Protein AF-F7V738-F1 (afdb_monomer_lite)

Secondary structure (DSSP, 8-state):
-----SS----HHHHHHHHHHTT--EEEEETTT--EESS--SS-TTT----EEEEE-TT--EEEEEEE--TTTS--HHHHHHH---EEEEEE-TTS--EEEEEESB-GGGHHHHHHHHHHS--EEEEEEEE-SS-EEEEEEESS--TTB---------S-----------PPPP--TT-HHHHHHHHHHHHHHT--GGG--TT-BIIIII---HHHHHHHHHHHHHHH-----HHHHTT--BHHHHHHHHHHHHTPPPPPSTTS---------------------HHHHHHHHHHHHHHT--GGG--TT-BIIIII---HHHHHHHHHHHHHHHT----HHHHTT--BHHHHHHHHHHH-

pLDDT: mean 79.06, std 20.21, range [22.06, 97.81]

Sequence (360 aa):
MKTMTKYDLEPITKTFYDALEEGTVLGRKCTSCGHIEFPPYLCCNSCGCLDTEWVDLTNMRGVIGQVLPTRGAFGDPEFRTVHGDYFSIEVKVPGADPVSTSLLHVDYDKYDEFDRFVRENEVVVKPLIIQDEDTKVLVWELEDESEFKKIPEIKEAAPAKAKEEAAAPAAKAIDLSNDATAQIVIDAAADAYGVDASEITLATDIREDLSNESMKMIVMISTIEDETNVTIEIQEASNLMTIADFVNVVKERLGEETISADTASGSVSGGTAAATADAGTEELDDIAKKVIQCAADSYGVDASEITLATDIREDLSNESMKMIVMISEIEDELDVTIEIQEASNLMTIADFVRVVRERL

Foldseek 3Di:
DPPPDPDDQDPLVVVQLVQVVVVWGKWKAAPPPRATHVVYDCADPVPRHRDTDIDTCQFWKWWWPAKAAAPPPDDDPVCCVQFNGWIWTFTHTPRYDTDTFTEGQFPNVCVVVVRVCSVVDTFMKHWDFDDDPPDTDIGIYGPDDDPGGHGDPRPPCPPPPPPPDDDDDDQDDDPPVPPPLLQQLLVLLCVLQVHDSVVADQADFCPPRGHVDLVSLVSSQVSSCVVLVDHDDSVNSVPQGGSLSSSQNSCVRVVHDHDDPPRDDDDDDDDDDDDDDDPDPDPQDPLLLQLLVLLCVLQVHDSVVADQADFCPPRGHVPVVSLVSSQVSSCVVLVFHDDPVLSVVDGGSVSVSVVSVVGD

Radius of gyration: 27.66 Å; chains: 1; bounding box: 58×54×74 Å

Structure (mmCIF, N/CA/C/O backbone):
data_AF-F7V738-F1
#
_entry.id   AF-F7V738-F1
#
loop_
_atom_site.group_PDB
_atom_site.id
_atom_site.type_symbol
_atom_site.label_atom_id
_atom_site.label_alt_id
_atom_site.label_comp_id
_atom_site.label_asym_id
_atom_site.label_entity_id
_atom_site.label_seq_id
_atom_site.pdbx_PDB_ins_code
_atom_site.Cartn_x
_atom_site.Cartn_y
_atom_site.Cartn_z
_atom_site.occupancy
_atom_site.B_iso_or_equiv
_atom_site.auth_seq_id
_atom_site.auth_comp_id
_atom_site.auth_asym_id
_atom_site.auth_atom_id
_atom_site.pdbx_PDB_model_num
ATOM 1 N N . MET A 1 1 ? -32.335 -13.828 8.602 1.00 37.34 1 MET A N 1
ATOM 2 C CA . MET A 1 1 ? -32.351 -13.938 7.128 1.00 37.34 1 MET A CA 1
ATOM 3 C C . MET A 1 1 ? -31.459 -12.810 6.633 1.00 37.34 1 MET A C 1
ATOM 5 O O . MET A 1 1 ? -31.879 -11.668 6.738 1.00 37.34 1 MET A O 1
ATOM 9 N N . LYS A 1 2 ? -30.187 -13.084 6.298 1.00 45.09 2 LYS A N 1
ATOM 10 C CA . LYS A 1 2 ? -29.273 -12.030 5.824 1.00 45.09 2 LYS A CA 1
ATOM 11 C C . LYS A 1 2 ? -29.863 -11.470 4.532 1.00 45.09 2 LYS A C 1
ATOM 13 O O . LYS A 1 2 ? -30.134 -12.233 3.607 1.00 45.09 2 LYS A O 1
ATOM 18 N N . THR A 1 3 ? -30.129 -10.172 4.515 1.00 45.28 3 THR A N 1
ATOM 19 C CA . THR A 1 3 ? -30.535 -9.435 3.323 1.00 45.28 3 THR A CA 1
ATOM 20 C C . THR A 1 3 ? -29.386 -9.555 2.330 1.00 45.28 3 THR A C 1
ATOM 22 O O . THR A 1 3 ? -28.383 -8.869 2.477 1.00 45.28 3 THR A O 1
ATOM 25 N N . MET A 1 4 ? -29.473 -10.490 1.380 1.00 43.56 4 MET A N 1
ATOM 26 C CA . MET A 1 4 ? -28.523 -10.532 0.273 1.00 43.56 4 MET A CA 1
ATOM 27 C C . MET A 1 4 ? -28.723 -9.239 -0.509 1.00 43.56 4 MET A C 1
ATOM 29 O O . MET A 1 4 ? -29.768 -9.022 -1.128 1.00 43.56 4 MET A O 1
ATOM 33 N N . THR A 1 5 ? -27.744 -8.346 -0.422 1.00 55.69 5 THR A N 1
ATOM 34 C CA . THR A 1 5 ? -27.576 -7.282 -1.402 1.00 55.69 5 THR A CA 1
ATOM 35 C C . THR A 1 5 ? -27.569 -7.926 -2.787 1.00 55.69 5 THR A C 1
ATOM 37 O O . THR A 1 5 ? -27.129 -9.060 -2.953 1.00 55.69 5 THR A O 1
ATOM 40 N N . LYS A 1 6 ? -28.087 -7.224 -3.801 1.00 61.19 6 LYS A N 1
ATOM 41 C CA . LYS A 1 6 ? -28.153 -7.710 -5.196 1.00 61.19 6 LYS A CA 1
ATOM 42 C C . LYS A 1 6 ? -26.804 -8.246 -5.720 1.00 61.19 6 LYS A C 1
ATOM 44 O O . LYS A 1 6 ? -26.791 -9.010 -6.678 1.00 61.19 6 LYS A O 1
ATOM 49 N N . TYR A 1 7 ? -25.710 -7.832 -5.088 1.00 61.34 7 TYR A N 1
ATOM 50 C CA . TYR A 1 7 ? -24.343 -8.229 -5.374 1.00 61.34 7 TYR A CA 1
ATOM 51 C C . TYR A 1 7 ? -23.727 -8.810 -4.098 1.00 61.34 7 TYR A C 1
ATOM 53 O O . TYR A 1 7 ? -23.859 -8.208 -3.026 1.00 61.34 7 TYR A O 1
ATOM 61 N N . ASP A 1 8 ? -23.108 -9.981 -4.223 1.00 61.41 8 ASP A N 1
ATOM 62 C CA . ASP A 1 8 ? -22.330 -10.622 -3.165 1.00 61.41 8 ASP A CA 1
ATOM 63 C C . ASP A 1 8 ? -20.943 -9.969 -3.151 1.00 61.41 8 ASP A C 1
ATOM 65 O O . ASP A 1 8 ? -20.207 -10.038 -4.136 1.00 61.41 8 ASP A O 1
ATOM 69 N N . LEU A 1 9 ? -20.635 -9.213 -2.097 1.00 68.94 9 LEU A N 1
ATOM 70 C CA . LEU A 1 9 ? -19.364 -8.501 -1.986 1.00 68.94 9 LEU A CA 1
ATOM 71 C C . LEU A 1 9 ? -18.321 -9.455 -1.404 1.00 68.94 9 LEU A C 1
ATOM 73 O O . LEU A 1 9 ? -18.326 -9.744 -0.210 1.00 68.94 9 LEU A O 1
ATOM 77 N N . GLU A 1 10 ? -17.433 -9.943 -2.265 1.00 75.31 10 GLU A N 1
ATOM 78 C CA . GLU A 1 10 ? -16.333 -10.827 -1.878 1.00 75.31 10 GLU A CA 1
ATOM 79 C C . GLU A 1 10 ? -15.187 -10.048 -1.199 1.00 75.31 10 GLU A C 1
ATOM 81 O O . GLU A 1 10 ? -14.900 -8.908 -1.583 1.00 75.31 10 GLU A O 1
ATOM 86 N N . PRO A 1 11 ? -14.472 -10.653 -0.229 1.00 83.56 11 PRO A N 1
ATOM 87 C CA . PRO A 1 11 ? -13.288 -10.064 0.396 1.00 83.56 11 PRO A CA 1
ATOM 88 C C . PRO A 1 11 ? -12.078 -10.126 -0.554 1.00 83.56 11 PRO A C 1
ATOM 90 O O . PRO A 1 11 ? -11.169 -10.949 -0.410 1.00 83.56 11 PRO A O 1
ATOM 93 N N . ILE A 1 12 ? -12.070 -9.245 -1.556 1.00 89.31 12 ILE A N 1
ATOM 94 C CA . ILE A 1 12 ? -11.073 -9.254 -2.636 1.00 89.31 12 ILE A CA 1
ATOM 95 C C . ILE A 1 12 ? -9.645 -9.002 -2.156 1.00 89.31 12 ILE A C 1
ATOM 97 O O . ILE A 1 12 ? -8.720 -9.619 -2.673 1.00 89.31 12 ILE A O 1
ATOM 101 N N . THR A 1 13 ? -9.464 -8.153 -1.142 1.00 90.00 13 THR A N 1
ATOM 102 C CA . THR A 1 13 ? -8.142 -7.833 -0.596 1.00 90.00 13 THR A CA 1
ATOM 103 C C . THR A 1 13 ? -7.521 -9.065 0.045 1.00 90.00 13 THR A C 1
ATOM 105 O O . THR A 1 13 ? -6.400 -9.426 -0.294 1.00 90.00 13 THR A O 1
ATOM 108 N N . LYS A 1 14 ? -8.278 -9.776 0.894 1.00 89.19 14 LYS A N 1
ATOM 109 C CA . LYS A 1 14 ? -7.808 -11.023 1.509 1.00 89.19 14 LYS A CA 1
ATOM 110 C C . LYS A 1 14 ? -7.438 -12.052 0.441 1.00 89.19 14 LYS A C 1
ATOM 112 O O . LYS A 1 14 ? -6.348 -12.595 0.485 1.00 89.19 14 LYS A O 1
ATOM 117 N N . THR A 1 15 ? -8.311 -12.251 -0.548 1.00 90.44 15 THR A N 1
ATOM 118 C CA . THR A 1 15 ? -8.075 -13.207 -1.646 1.00 90.44 15 THR A CA 1
ATOM 119 C C . THR A 1 15 ? -6.787 -12.889 -2.412 1.00 90.44 15 THR A C 1
ATOM 121 O O . THR A 1 15 ? -6.015 -13.789 -2.724 1.00 90.44 15 THR A O 1
ATOM 124 N N . PHE A 1 16 ? -6.535 -11.609 -2.695 1.00 93.19 16 PHE A N 1
ATOM 125 C CA . PHE A 1 16 ? -5.317 -11.169 -3.370 1.00 93.19 16 PHE A CA 1
ATOM 126 C C . PHE A 1 16 ? -4.064 -11.459 -2.546 1.00 93.19 16 PHE A C 1
ATOM 128 O O . PHE A 1 16 ? -3.118 -12.035 -3.073 1.00 93.19 16 PHE A O 1
ATOM 135 N N . TYR A 1 17 ? -4.061 -11.105 -1.259 1.00 91.19 17 TYR A N 1
ATOM 136 C CA . TYR A 1 17 ? -2.912 -11.386 -0.407 1.00 91.19 17 TYR A CA 1
ATOM 137 C C . TYR A 1 17 ? -2.741 -12.889 -0.180 1.00 91.19 17 TYR A C 1
ATOM 139 O O . TYR A 1 17 ? -1.630 -13.364 -0.349 1.00 91.19 17 TYR A O 1
ATOM 147 N N . ASP A 1 18 ? -3.783 -13.668 0.114 1.00 91.31 18 ASP A N 1
ATOM 148 C CA . ASP A 1 18 ? -3.691 -15.137 0.215 1.00 91.31 18 ASP A CA 1
ATOM 149 C C . ASP A 1 18 ? -2.992 -15.734 -1.023 1.00 91.31 18 ASP A C 1
ATOM 151 O O . ASP A 1 18 ? -2.047 -16.507 -0.897 1.00 91.31 18 ASP A O 1
ATOM 155 N N . ALA A 1 19 ? -3.365 -15.278 -2.222 1.00 90.94 19 ALA A N 1
ATOM 156 C CA . ALA A 1 19 ? -2.744 -15.718 -3.466 1.00 90.94 19 ALA A CA 1
ATOM 157 C C . ALA A 1 19 ? -1.250 -15.359 -3.570 1.00 90.94 19 ALA A C 1
ATOM 159 O O . ALA A 1 19 ? -0.461 -16.183 -4.041 1.00 90.94 19 ALA A O 1
ATOM 160 N N . LEU A 1 20 ? -0.842 -14.177 -3.084 1.00 92.12 20 LEU A N 1
ATOM 161 C CA . LEU A 1 20 ? 0.575 -13.800 -3.016 1.00 92.12 20 LEU A CA 1
ATOM 162 C C . LEU A 1 20 ? 1.378 -14.754 -2.114 1.00 92.12 20 LEU A C 1
ATOM 164 O O . LEU A 1 20 ? 2.541 -15.001 -2.409 1.00 92.12 20 LEU A O 1
ATOM 168 N N . GLU A 1 21 ? 0.770 -15.327 -1.065 1.00 89.38 21 GLU A N 1
ATOM 169 C CA . GLU A 1 21 ? 1.417 -16.346 -0.207 1.00 89.38 21 GLU A CA 1
ATOM 170 C C . GLU A 1 21 ? 1.716 -17.628 -0.963 1.00 89.38 21 GLU A C 1
ATOM 172 O O . GLU A 1 21 ? 2.736 -18.278 -0.760 1.00 89.38 21 GLU A O 1
ATOM 177 N N . GLU A 1 22 ? 0.797 -17.988 -1.850 1.00 89.81 22 GLU A N 1
ATOM 178 C CA . GLU A 1 22 ? 0.921 -19.150 -2.716 1.00 89.81 22 GLU A CA 1
ATOM 179 C C . GLU A 1 22 ? 1.877 -18.878 -3.893 1.00 89.81 22 GLU A C 1
ATOM 181 O O . GLU A 1 22 ? 2.063 -19.733 -4.761 1.00 89.81 22 GLU A O 1
ATOM 186 N N . GLY A 1 23 ? 2.500 -17.692 -3.935 1.00 87.75 23 GLY A N 1
ATOM 187 C CA . GLY A 1 23 ? 3.409 -17.267 -4.994 1.00 87.75 23 GLY A CA 1
ATOM 188 C C . GLY A 1 23 ? 2.692 -16.876 -6.286 1.00 87.75 23 GLY A C 1
ATOM 189 O O . GLY A 1 23 ? 3.308 -16.879 -7.353 1.00 87.75 23 GLY A O 1
ATOM 190 N N . THR A 1 24 ? 1.398 -16.561 -6.209 1.00 93.56 24 THR A N 1
ATOM 191 C CA . THR A 1 24 ? 0.571 -16.211 -7.366 1.00 93.56 24 THR A CA 1
ATOM 192 C C . THR A 1 24 ? 0.101 -14.766 -7.302 1.00 93.56 24 THR A C 1
ATOM 194 O O . THR A 1 24 ? -0.243 -14.240 -6.250 1.00 93.56 24 THR A O 1
ATOM 197 N N . VAL A 1 25 ? 0.073 -14.098 -8.451 1.00 94.62 25 VAL A N 1
ATOM 198 C CA . VAL A 1 25 ? -0.445 -12.731 -8.562 1.00 94.62 25 VAL A CA 1
ATOM 199 C C . VAL A 1 25 ? -1.803 -12.791 -9.233 1.00 94.62 25 VAL A C 1
ATOM 201 O O . VAL A 1 25 ? -1.913 -13.288 -10.351 1.00 94.62 25 VAL A O 1
ATOM 204 N N . LEU A 1 26 ? -2.833 -12.262 -8.578 1.00 94.75 26 LEU A N 1
ATOM 205 C CA . LEU A 1 26 ? -4.188 -12.236 -9.122 1.00 94.75 26 LEU A CA 1
ATOM 206 C C . LEU A 1 26 ? -4.621 -10.826 -9.528 1.00 94.75 26 LEU A C 1
ATOM 208 O O . LEU A 1 26 ? -4.261 -9.834 -8.901 1.00 94.75 26 LEU A O 1
ATOM 212 N N . GLY A 1 27 ? -5.463 -10.749 -10.552 1.00 94.62 27 GLY A N 1
ATOM 213 C CA . GLY A 1 27 ? -6.258 -9.563 -10.871 1.00 94.62 27 GLY A CA 1
ATOM 214 C C . GLY A 1 27 ? -7.717 -9.936 -11.098 1.00 94.62 27 GLY A C 1
ATOM 215 O O . GLY A 1 27 ? -8.067 -11.119 -11.132 1.00 94.62 27 GLY A O 1
ATOM 216 N N . ARG A 1 28 ? -8.582 -8.935 -11.280 1.00 94.56 28 ARG A N 1
ATOM 217 C CA . ARG A 1 28 ? -9.999 -9.170 -11.597 1.00 94.56 28 ARG A CA 1
ATOM 218 C C . ARG A 1 28 ? -10.323 -8.690 -12.998 1.00 94.56 28 ARG A C 1
ATOM 220 O O . ARG A 1 28 ? -10.275 -7.502 -13.285 1.00 94.56 28 ARG A O 1
ATOM 227 N N . LYS A 1 29 ? -10.685 -9.611 -13.884 1.00 95.62 29 LYS A N 1
ATOM 228 C CA . LYS A 1 29 ? -11.079 -9.294 -15.253 1.00 95.62 29 LYS A CA 1
ATOM 229 C C . LYS A 1 29 ? -12.576 -9.039 -15.334 1.00 95.62 29 LYS A C 1
ATOM 231 O O . LYS A 1 29 ? -13.390 -9.858 -14.917 1.00 95.62 29 LYS A O 1
ATOM 236 N N . CYS A 1 30 ? -12.955 -7.912 -15.915 1.00 95.69 30 CYS A N 1
ATOM 237 C CA . CYS A 1 30 ? -14.340 -7.578 -16.185 1.00 95.69 30 CYS A CA 1
ATOM 238 C C . CYS A 1 30 ? -14.939 -8.507 -17.245 1.00 95.69 30 CYS A C 1
ATOM 240 O O . CYS A 1 30 ? -14.441 -8.587 -18.369 1.00 95.69 30 CYS A O 1
ATOM 242 N N . THR A 1 31 ? -16.065 -9.143 -16.919 1.00 94.75 31 THR A N 1
ATOM 243 C CA . THR A 1 31 ? -16.773 -10.043 -17.845 1.00 94.75 31 THR A CA 1
ATOM 244 C C . THR A 1 31 ? -17.462 -9.306 -19.001 1.00 94.75 31 THR A C 1
ATOM 246 O O . THR A 1 31 ? -17.738 -9.904 -20.039 1.00 94.75 31 THR A O 1
ATOM 249 N N . SER A 1 32 ? -17.709 -7.998 -18.853 1.00 95.62 32 SER A N 1
ATOM 250 C CA . SER A 1 32 ? -18.374 -7.160 -19.859 1.00 95.62 32 SER A CA 1
ATOM 251 C C . SER A 1 32 ? -17.403 -6.588 -20.898 1.00 95.62 32 SER A C 1
ATOM 253 O O . SER A 1 32 ? -17.609 -6.765 -22.099 1.00 95.62 32 SER A O 1
ATOM 255 N N . CYS A 1 33 ? -16.334 -5.909 -20.461 1.00 96.44 33 CYS A N 1
ATOM 256 C CA . CYS A 1 33 ? -15.397 -5.226 -21.366 1.00 96.44 33 CYS A CA 1
ATOM 257 C C . CYS A 1 33 ? -14.009 -5.879 -21.460 1.00 96.44 33 CYS A C 1
ATOM 259 O O . CYS A 1 33 ? -13.217 -5.488 -22.315 1.00 96.44 33 CYS A O 1
ATOM 261 N N . GLY A 1 34 ? -13.698 -6.861 -20.610 1.00 95.69 34 GLY A N 1
ATOM 262 C CA . GLY A 1 34 ? -12.405 -7.547 -20.597 1.00 95.69 34 GLY A CA 1
ATOM 263 C C . GLY A 1 34 ? -11.252 -6.775 -19.947 1.00 95.69 34 GLY A C 1
ATOM 264 O O . GLY A 1 34 ? -10.148 -7.315 -19.921 1.00 95.69 34 GLY A O 1
ATOM 265 N N . HIS A 1 35 ? -11.492 -5.561 -19.434 1.00 97.19 35 HIS A N 1
ATOM 266 C CA . HIS A 1 35 ? -10.512 -4.785 -18.665 1.00 97.19 35 HIS A CA 1
ATOM 267 C C . HIS A 1 35 ? -10.113 -5.525 -17.382 1.00 97.19 35 HIS A C 1
ATOM 269 O O . HIS A 1 35 ? -10.943 -6.211 -16.786 1.00 97.19 35 HIS A O 1
ATOM 275 N N . ILE A 1 36 ? -8.854 -5.397 -16.975 1.00 96.69 36 ILE A N 1
ATOM 276 C CA . ILE A 1 36 ? -8.280 -6.062 -15.808 1.00 96.69 36 ILE A CA 1
ATOM 277 C C . ILE A 1 36 ? -8.068 -5.024 -14.709 1.00 96.69 36 ILE A C 1
ATOM 279 O O . ILE A 1 36 ? -7.260 -4.117 -14.856 1.00 96.69 36 ILE A O 1
ATOM 283 N N . GLU A 1 37 ? -8.757 -5.204 -13.590 1.00 94.94 37 GLU A N 1
ATOM 284 C CA . GLU A 1 37 ? -8.507 -4.468 -12.358 1.00 94.94 37 GLU A CA 1
ATOM 285 C C . GLU A 1 37 ? -7.289 -5.066 -11.661 1.00 94.94 37 GLU A C 1
ATOM 287 O O . GLU A 1 37 ? -7.318 -6.208 -11.177 1.00 94.94 37 GLU A O 1
ATOM 292 N N . PHE A 1 38 ? -6.212 -4.290 -11.646 1.00 93.44 38 PHE A N 1
ATOM 293 C CA . PHE A 1 38 ? -4.970 -4.628 -10.979 1.00 93.44 38 PHE A CA 1
ATOM 294 C C . PHE A 1 38 ? -4.339 -3.350 -10.390 1.00 93.44 38 PHE A C 1
ATOM 296 O O . PHE A 1 38 ? -4.040 -2.444 -11.164 1.00 93.44 38 PHE A O 1
ATOM 303 N N . PRO A 1 39 ? -4.120 -3.260 -9.061 1.00 90.44 39 PRO A N 1
ATOM 304 C CA . PRO A 1 39 ? -4.601 -4.185 -8.028 1.00 90.44 39 PRO A CA 1
ATOM 305 C C . PRO A 1 39 ? -6.135 -4.351 -8.057 1.00 90.44 39 PRO A C 1
ATOM 307 O O . PRO A 1 39 ? -6.831 -3.547 -8.677 1.00 90.44 39 PRO A O 1
ATOM 310 N N . PRO A 1 40 ? -6.691 -5.417 -7.459 1.00 90.75 40 PRO A N 1
ATOM 311 C CA . PRO A 1 40 ? -8.096 -5.758 -7.655 1.00 90.75 40 PRO A CA 1
ATOM 312 C C . PRO A 1 40 ? -9.056 -4.739 -7.020 1.00 90.75 40 PRO A C 1
ATOM 314 O O . PRO A 1 40 ? -8.932 -4.398 -5.846 1.00 90.75 40 PRO A O 1
ATOM 317 N N . TYR A 1 41 ? -10.078 -4.341 -7.784 1.00 89.56 41 TYR A N 1
ATOM 318 C CA . TYR A 1 41 ? -11.217 -3.530 -7.339 1.00 89.56 41 TYR A CA 1
ATOM 319 C C . TYR A 1 41 ? -12.531 -4.330 -7.398 1.00 89.56 41 TYR A C 1
ATOM 321 O O . TYR A 1 41 ? -12.644 -5.354 -8.075 1.00 89.56 41 TYR A O 1
ATOM 329 N N . LEU A 1 42 ? -13.553 -3.879 -6.661 1.00 87.19 42 LEU A N 1
ATOM 330 C CA . LEU A 1 42 ? -14.877 -4.526 -6.643 1.00 87.19 42 LEU A CA 1
ATOM 331 C C . LEU A 1 42 ? -15.690 -4.268 -7.918 1.00 87.19 42 LEU A C 1
ATOM 333 O O . LEU A 1 42 ? -16.596 -5.035 -8.236 1.00 87.19 42 LEU A O 1
ATOM 337 N N . CYS A 1 43 ? -15.386 -3.189 -8.632 1.00 89.81 43 CYS A N 1
ATOM 338 C CA . CYS A 1 43 ? -16.042 -2.801 -9.867 1.00 89.81 43 CYS A CA 1
ATOM 339 C C . CYS A 1 43 ? -15.002 -2.543 -10.951 1.00 89.81 43 CYS A C 1
ATOM 341 O O . CYS A 1 43 ? -13.848 -2.241 -10.661 1.00 89.81 43 CYS A O 1
ATOM 343 N N . CYS A 1 44 ? -15.435 -2.640 -12.204 1.00 93.25 44 CYS A N 1
ATOM 344 C CA . CYS A 1 44 ? -14.592 -2.266 -13.319 1.00 93.25 44 CYS A CA 1
ATOM 345 C C . CYS A 1 44 ? -14.478 -0.736 -13.424 1.00 93.25 44 CYS A C 1
ATOM 347 O O . CYS A 1 44 ? -15.482 -0.078 -13.704 1.00 93.25 44 CYS A O 1
ATOM 349 N N . ASN A 1 45 ? -13.280 -0.173 -13.292 1.00 92.38 45 ASN A N 1
ATOM 350 C CA . ASN A 1 45 ? -12.998 1.253 -13.457 1.00 92.38 45 ASN A CA 1
ATOM 351 C C . ASN A 1 45 ? -13.229 1.736 -14.901 1.00 92.38 45 ASN A C 1
ATOM 353 O O . ASN A 1 45 ? -13.572 2.895 -15.126 1.00 92.38 45 ASN A O 1
ATOM 357 N N . SER A 1 46 ? -13.151 0.834 -15.886 1.00 94.38 46 SER A N 1
ATOM 358 C CA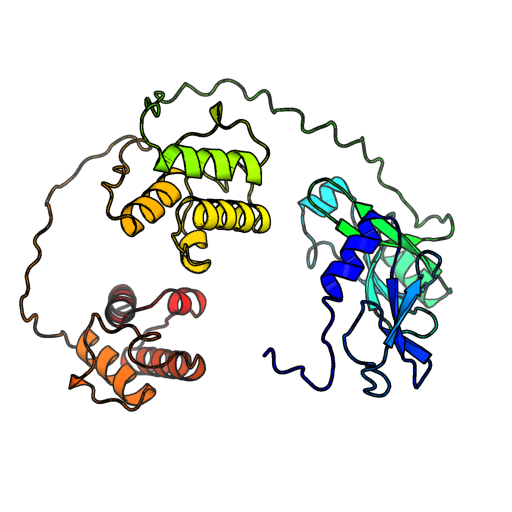 . SER A 1 46 ? -13.404 1.164 -17.295 1.00 94.38 46 SER A CA 1
ATOM 359 C C . SER A 1 46 ? -14.896 1.303 -17.650 1.00 94.38 46 SER A C 1
ATOM 361 O O . SER A 1 46 ? -15.262 2.189 -18.424 1.00 94.38 46 SER A O 1
ATOM 363 N N . CYS A 1 47 ? -15.777 0.436 -17.128 1.00 95.06 47 CYS A N 1
ATOM 364 C CA . CYS A 1 47 ? -17.192 0.398 -17.547 1.00 95.06 47 CYS A CA 1
ATOM 365 C C . CYS A 1 47 ? -18.232 0.333 -16.415 1.00 95.06 47 CYS A C 1
ATOM 367 O O . CYS A 1 47 ? -19.432 0.347 -16.691 1.00 95.06 47 CYS A O 1
ATOM 369 N N . GLY A 1 48 ? -17.806 0.237 -15.155 1.00 91.50 48 GLY A N 1
ATOM 370 C CA . GLY A 1 48 ? -18.675 0.160 -13.976 1.00 91.50 48 GLY A CA 1
ATOM 371 C C . GLY A 1 48 ? -19.341 -1.201 -13.735 1.00 91.50 48 GLY A C 1
ATOM 372 O O . GLY A 1 48 ? -20.162 -1.326 -12.828 1.00 91.50 48 GLY A O 1
ATOM 373 N N . CYS A 1 49 ? -19.028 -2.226 -14.533 1.00 90.00 49 CYS A N 1
ATOM 374 C CA . CYS A 1 49 ? -19.547 -3.580 -14.334 1.00 90.00 49 CYS A CA 1
ATOM 375 C C . CYS A 1 49 ? -19.033 -4.172 -13.010 1.00 90.00 49 CYS A C 1
ATOM 377 O O . CYS A 1 49 ? -17.845 -4.075 -12.711 1.00 90.00 49 CYS A O 1
ATOM 379 N N . LEU A 1 50 ? -19.931 -4.785 -12.236 1.00 89.38 50 LEU A N 1
ATOM 380 C CA . LEU A 1 50 ? -19.605 -5.451 -10.966 1.00 89.38 50 LEU A CA 1
ATOM 381 C C . LEU A 1 50 ? -19.271 -6.940 -11.149 1.00 89.38 50 LEU A C 1
ATOM 383 O O . LEU A 1 50 ? -18.668 -7.551 -10.273 1.00 89.38 50 LEU A O 1
ATOM 387 N N . ASP A 1 51 ? -19.633 -7.515 -12.299 1.00 89.88 51 ASP A N 1
ATOM 388 C CA . ASP A 1 51 ? -19.376 -8.917 -12.620 1.00 89.88 51 ASP A CA 1
ATOM 389 C C . ASP A 1 51 ? -17.947 -9.067 -13.159 1.00 89.88 51 ASP A C 1
ATOM 391 O O . ASP A 1 51 ? -17.642 -8.753 -14.319 1.00 89.88 51 ASP A O 1
ATOM 395 N N . THR A 1 52 ? -17.056 -9.549 -12.298 1.00 91.38 52 THR A N 1
ATOM 396 C CA . THR A 1 52 ? -15.634 -9.752 -12.591 1.00 91.38 52 THR A CA 1
ATOM 397 C C . THR A 1 52 ? -15.202 -11.164 -12.196 1.00 91.38 52 THR A C 1
ATOM 399 O O . THR A 1 52 ? -15.781 -11.771 -11.298 1.00 91.38 52 THR A O 1
ATOM 402 N N . GLU A 1 53 ? -14.191 -11.696 -12.876 1.00 93.31 53 GLU A N 1
ATOM 403 C CA . GLU A 1 53 ? -13.617 -13.019 -12.614 1.00 93.31 53 GLU A CA 1
ATOM 404 C C . GLU A 1 53 ? -12.136 -12.906 -12.239 1.00 93.31 53 GLU A C 1
ATOM 406 O O . GLU A 1 53 ? -11.422 -12.039 -12.747 1.00 93.31 53 GLU A O 1
ATOM 411 N N . TRP A 1 54 ? -11.665 -13.775 -11.345 1.00 94.81 54 TRP A N 1
ATOM 412 C CA . TRP A 1 54 ? -10.248 -13.843 -10.996 1.00 94.81 54 TRP A CA 1
ATOM 413 C C . TRP A 1 54 ? -9.425 -14.364 -12.173 1.00 94.81 54 TRP A C 1
ATOM 415 O O . TRP A 1 54 ? -9.790 -15.352 -12.812 1.00 94.81 54 TRP A O 1
ATOM 425 N N . VAL A 1 55 ? -8.302 -13.706 -12.444 1.00 95.19 55 VAL A N 1
ATOM 426 C CA . VAL A 1 55 ? -7.344 -14.108 -13.476 1.00 95.19 55 VAL A CA 1
ATOM 427 C C . VAL A 1 55 ? -5.936 -14.171 -12.901 1.00 95.19 55 VAL A C 1
ATOM 429 O O . VAL A 1 55 ? -5.546 -13.317 -12.107 1.00 95.19 55 VAL A O 1
ATOM 432 N N . ASP A 1 56 ? -5.182 -15.183 -13.324 1.00 95.00 56 ASP A N 1
ATOM 433 C CA . ASP A 1 56 ? -3.772 -15.350 -12.978 1.00 95.00 56 ASP A CA 1
ATOM 434 C C . ASP A 1 56 ? -2.912 -14.380 -13.800 1.00 95.00 56 ASP A C 1
ATOM 436 O O . ASP A 1 56 ? -2.900 -14.411 -15.035 1.00 95.00 56 ASP A O 1
ATOM 440 N N . LEU A 1 57 ? -2.204 -13.510 -13.089 1.00 95.38 57 LEU A N 1
ATOM 441 C CA . LEU A 1 57 ? -1.280 -12.512 -13.605 1.00 95.38 57 LEU A CA 1
ATOM 442 C C . LEU A 1 57 ? 0.163 -12.769 -13.145 1.00 95.38 57 LEU A C 1
ATOM 444 O O . LEU A 1 57 ? 1.027 -11.930 -13.364 1.00 95.38 57 LEU A O 1
ATOM 448 N N . THR A 1 58 ? 0.474 -13.929 -12.566 1.00 92.69 58 THR A N 1
ATOM 449 C CA . THR A 1 58 ? 1.812 -14.264 -12.034 1.00 92.69 58 THR A CA 1
ATOM 450 C C . THR A 1 58 ? 2.921 -14.060 -13.069 1.00 92.69 58 THR A C 1
ATOM 452 O O . THR A 1 58 ? 4.012 -13.588 -12.761 1.00 92.69 58 THR A O 1
ATOM 455 N N . ASN A 1 59 ? 2.625 -14.358 -14.336 1.00 92.25 59 ASN A N 1
ATOM 456 C CA . ASN A 1 59 ? 3.561 -14.208 -15.451 1.00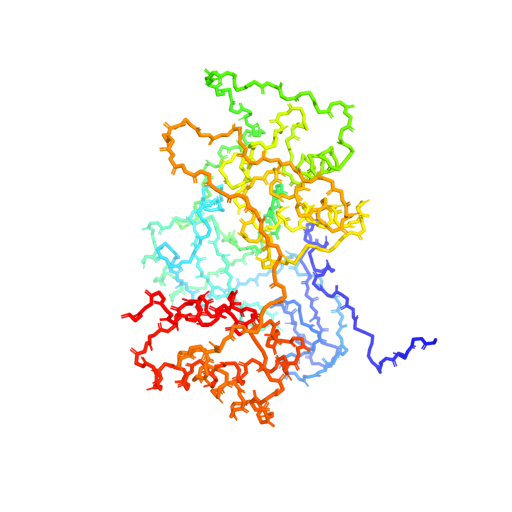 92.25 59 ASN A CA 1
ATOM 457 C C . ASN A 1 59 ? 3.362 -12.914 -16.256 1.00 92.25 59 ASN A C 1
ATOM 459 O O . ASN A 1 59 ? 3.865 -12.809 -17.376 1.00 92.25 59 ASN A O 1
ATOM 463 N N . MET A 1 60 ? 2.631 -11.932 -15.722 1.00 94.88 60 MET A N 1
ATOM 464 C CA . MET A 1 60 ? 2.443 -10.644 -16.386 1.00 94.88 60 MET A CA 1
ATOM 465 C C . MET A 1 60 ? 3.784 -9.941 -16.613 1.00 94.88 60 MET A C 1
ATOM 467 O O . MET A 1 60 ? 4.765 -10.144 -15.888 1.00 94.88 60 MET A O 1
ATOM 471 N N . ARG A 1 61 ? 3.811 -9.097 -17.641 1.00 96.12 61 ARG A N 1
ATOM 472 C CA . ARG A 1 61 ? 4.899 -8.164 -17.911 1.00 96.12 61 ARG A CA 1
ATOM 473 C C . ARG A 1 61 ? 4.332 -6.771 -18.009 1.00 96.12 61 ARG A C 1
ATOM 475 O O . ARG A 1 61 ? 3.285 -6.568 -18.622 1.00 96.12 61 ARG A O 1
ATOM 482 N N . GLY A 1 62 ? 5.024 -5.846 -17.369 1.00 95.62 62 GLY A N 1
ATOM 483 C CA . GLY A 1 62 ? 4.713 -4.433 -17.406 1.00 95.62 62 GLY A CA 1
ATOM 484 C C . GLY A 1 62 ? 5.807 -3.671 -18.133 1.00 95.62 62 GLY A C 1
ATOM 485 O O . GLY A 1 62 ? 6.946 -4.126 -18.201 1.00 95.62 62 GLY A O 1
ATOM 486 N N . VAL A 1 63 ? 5.461 -2.504 -18.664 1.00 97.44 63 VAL A N 1
ATOM 487 C CA . VAL A 1 63 ? 6.436 -1.552 -19.204 1.00 97.44 63 VAL A CA 1
ATOM 488 C C . VAL A 1 63 ? 6.462 -0.327 -18.305 1.00 97.44 63 VAL A C 1
ATOM 490 O O . VAL A 1 63 ? 5.406 0.190 -17.934 1.00 97.44 63 VAL A O 1
ATOM 493 N N . ILE A 1 64 ? 7.656 0.137 -17.948 1.00 97.38 64 ILE A N 1
ATOM 494 C CA . ILE A 1 64 ? 7.810 1.340 -17.129 1.00 97.38 64 ILE A CA 1
ATOM 495 C C . ILE A 1 64 ? 7.370 2.567 -17.940 1.00 97.38 64 ILE A C 1
ATOM 497 O O . ILE A 1 64 ? 7.880 2.821 -19.029 1.00 97.38 64 ILE A O 1
ATOM 501 N N . GLY A 1 65 ? 6.415 3.333 -17.410 1.00 93.38 65 GLY A N 1
ATOM 502 C CA . GLY A 1 65 ? 5.970 4.608 -17.971 1.00 93.38 65 GLY A CA 1
ATOM 503 C C . GLY A 1 65 ? 6.762 5.802 -17.441 1.00 93.38 65 GLY A C 1
ATOM 504 O O . GLY A 1 65 ? 7.162 6.672 -18.213 1.00 93.38 65 GLY A O 1
ATOM 505 N N . GLN A 1 66 ? 6.994 5.835 -16.131 1.00 94.12 66 GLN A N 1
ATOM 506 C CA . GLN A 1 66 ? 7.713 6.901 -15.436 1.00 94.12 66 GLN A CA 1
ATOM 507 C C . GLN A 1 66 ? 8.458 6.324 -14.229 1.00 94.12 66 GLN A C 1
ATOM 509 O O . GLN A 1 66 ? 8.000 5.347 -13.640 1.00 94.12 66 GLN A O 1
ATOM 514 N N . VAL A 1 67 ? 9.578 6.947 -13.853 1.00 94.31 67 VAL A N 1
ATOM 515 C CA . VAL A 1 67 ? 10.365 6.623 -12.654 1.00 94.31 67 VAL A CA 1
ATOM 516 C C . VAL A 1 67 ? 10.514 7.873 -11.792 1.00 94.31 67 VAL A C 1
ATOM 518 O O . VAL A 1 67 ? 10.657 8.978 -12.313 1.00 94.31 67 VAL A O 1
ATOM 521 N N . LEU A 1 68 ? 10.479 7.701 -10.473 1.00 91.69 68 LEU A N 1
ATOM 522 C CA . LEU A 1 68 ? 10.712 8.737 -9.475 1.00 91.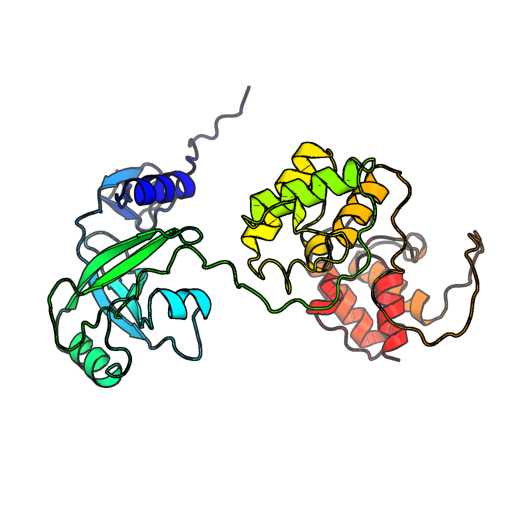69 68 LEU A CA 1
ATOM 523 C C . LEU A 1 68 ? 11.663 8.221 -8.379 1.00 91.69 68 LEU A C 1
ATOM 525 O O . LEU A 1 68 ? 11.552 7.063 -7.956 1.00 91.69 68 LEU A O 1
ATOM 529 N N . PRO A 1 69 ? 12.577 9.071 -7.878 1.00 89.31 69 PRO A N 1
ATOM 530 C CA . PRO A 1 69 ? 13.446 8.722 -6.769 1.00 89.31 69 PRO A CA 1
ATOM 531 C C . PRO A 1 69 ? 12.645 8.771 -5.462 1.00 89.31 69 PRO A C 1
ATOM 533 O O . PRO A 1 69 ? 11.725 9.573 -5.305 1.00 89.31 69 PRO A O 1
ATOM 536 N N . THR A 1 70 ? 13.001 7.923 -4.504 1.00 85.56 70 THR A N 1
ATOM 537 C CA . THR A 1 70 ? 12.249 7.748 -3.252 1.00 85.56 70 THR A CA 1
ATOM 538 C C . THR A 1 70 ? 13.028 8.198 -2.010 1.00 85.56 70 THR A C 1
ATOM 540 O O . THR A 1 70 ? 12.419 8.530 -0.985 1.00 85.56 70 THR A O 1
ATOM 543 N N . ARG A 1 71 ? 14.371 8.245 -2.053 1.00 78.19 71 ARG A N 1
ATOM 544 C CA . ARG A 1 71 ? 15.218 8.743 -0.950 1.00 78.19 71 ARG A CA 1
ATOM 545 C C . ARG A 1 71 ? 14.765 10.148 -0.525 1.00 78.19 71 ARG A C 1
ATOM 547 O O . ARG A 1 71 ? 14.661 11.049 -1.351 1.00 78.19 71 ARG A O 1
ATOM 554 N N . GLY A 1 72 ? 14.517 10.323 0.776 1.00 62.66 72 GLY A N 1
ATOM 555 C CA . GLY A 1 72 ? 14.151 11.605 1.392 1.00 62.66 72 GLY A CA 1
ATOM 556 C C . GLY A 1 72 ? 12.674 12.010 1.311 1.00 62.66 72 GLY A C 1
ATOM 557 O O . GLY A 1 72 ? 12.322 13.020 1.909 1.00 62.66 72 GLY A O 1
ATOM 558 N N . ALA A 1 73 ? 11.821 11.252 0.616 1.00 58.09 73 ALA A N 1
ATOM 559 C CA . ALA A 1 73 ? 10.404 11.598 0.462 1.00 58.09 73 ALA A CA 1
ATOM 560 C C . ALA A 1 73 ? 9.441 10.437 0.759 1.00 58.09 73 ALA A C 1
ATOM 562 O O . ALA A 1 73 ? 8.386 10.666 1.338 1.00 58.09 73 ALA A O 1
ATOM 563 N N . PHE A 1 74 ? 9.796 9.199 0.389 1.00 57.44 74 PHE A N 1
ATOM 564 C CA . PHE A 1 74 ? 8.878 8.058 0.464 1.00 57.44 74 PHE A CA 1
ATOM 565 C C . PHE A 1 74 ? 9.631 6.761 0.756 1.00 57.44 74 PHE A C 1
ATOM 567 O O . PHE A 1 74 ? 10.241 6.195 -0.147 1.00 57.44 74 PHE A O 1
ATOM 574 N N . GLY A 1 75 ? 9.607 6.267 1.991 1.00 62.50 75 GLY A N 1
ATOM 575 C CA . GLY A 1 75 ? 10.025 4.892 2.256 1.00 62.50 75 GLY A CA 1
ATOM 576 C C . GLY A 1 75 ? 10.280 4.585 3.716 1.00 62.50 75 GLY A C 1
ATOM 577 O O . GLY A 1 75 ? 10.915 5.370 4.417 1.00 62.50 75 GLY A O 1
ATOM 578 N N . ASP A 1 76 ? 9.800 3.417 4.115 1.00 75.56 76 ASP A N 1
ATOM 579 C CA . ASP A 1 76 ? 10.105 2.791 5.389 1.00 75.56 76 ASP A CA 1
ATOM 580 C C . ASP A 1 76 ? 11.622 2.487 5.474 1.00 75.56 76 ASP A C 1
ATOM 582 O O . ASP A 1 76 ? 12.165 1.808 4.588 1.00 75.56 76 ASP A O 1
ATOM 586 N N . PRO A 1 77 ? 12.341 3.029 6.479 1.00 78.94 77 PRO A N 1
ATOM 587 C CA . PRO A 1 77 ? 13.760 2.755 6.690 1.00 78.94 77 PRO A CA 1
ATOM 588 C C . PRO A 1 77 ? 14.084 1.269 6.875 1.00 78.94 77 PRO A C 1
ATOM 590 O O . PRO A 1 77 ? 15.150 0.829 6.434 1.00 78.94 77 PRO A O 1
ATOM 593 N N . GLU A 1 78 ? 13.194 0.497 7.498 1.00 81.06 78 GLU A N 1
ATOM 594 C CA . GLU A 1 78 ? 13.411 -0.925 7.776 1.00 81.06 78 GLU A CA 1
ATOM 595 C C . GLU A 1 78 ? 13.322 -1.730 6.489 1.00 81.06 78 GLU A C 1
ATOM 597 O O . GLU A 1 78 ? 14.284 -2.408 6.115 1.00 81.06 78 GLU A O 1
ATOM 602 N N . PHE A 1 79 ? 12.249 -1.523 5.722 1.00 82.69 79 PHE A N 1
ATOM 603 C CA . PHE A 1 79 ? 12.086 -2.133 4.405 1.00 82.69 79 PHE A CA 1
ATOM 604 C C . PHE A 1 79 ? 13.296 -1.864 3.497 1.00 82.69 79 PHE A C 1
ATOM 606 O O . PHE A 1 79 ? 13.798 -2.769 2.836 1.00 82.69 79 PHE A O 1
ATOM 613 N N . ARG A 1 80 ? 13.836 -0.638 3.493 1.00 83.38 80 ARG A N 1
ATOM 614 C CA . ARG A 1 80 ? 15.044 -0.304 2.712 1.00 83.38 80 ARG A CA 1
ATOM 615 C C . ARG A 1 80 ? 16.314 -0.958 3.224 1.00 83.38 80 ARG A C 1
ATOM 617 O O . ARG A 1 80 ? 17.203 -1.262 2.433 1.00 83.38 80 ARG A O 1
ATOM 624 N N . THR A 1 81 ? 16.431 -1.124 4.534 1.00 83.00 81 THR A N 1
ATOM 625 C CA . THR A 1 81 ? 17.598 -1.775 5.134 1.00 83.00 81 THR A CA 1
ATOM 626 C C . THR A 1 81 ? 17.649 -3.247 4.737 1.00 83.00 81 THR A C 1
ATOM 628 O O . THR A 1 81 ? 18.730 -3.764 4.457 1.00 83.00 81 THR A O 1
ATOM 631 N N . VAL A 1 82 ? 16.485 -3.898 4.662 1.00 83.12 82 VAL A N 1
ATOM 632 C CA . VAL A 1 82 ? 16.360 -5.318 4.311 1.00 83.12 82 VAL A CA 1
ATOM 633 C C . VAL A 1 82 ? 16.412 -5.538 2.796 1.00 83.12 82 VAL A C 1
ATOM 635 O O . VAL A 1 82 ? 17.176 -6.376 2.318 1.00 83.12 82 VAL A O 1
ATOM 638 N N . HIS A 1 83 ? 15.646 -4.760 2.029 1.00 84.50 83 HIS A N 1
ATOM 639 C CA . HIS A 1 83 ? 15.392 -5.010 0.602 1.00 84.50 83 HIS A CA 1
ATOM 640 C C . HIS A 1 83 ? 16.167 -4.086 -0.347 1.00 84.50 83 HIS A C 1
ATOM 642 O O . HIS A 1 83 ? 16.152 -4.270 -1.566 1.00 84.50 83 HIS A O 1
ATOM 648 N N . GLY A 1 84 ? 16.891 -3.112 0.205 1.00 87.38 84 GLY A N 1
ATOM 649 C CA . GLY A 1 84 ? 17.648 -2.111 -0.536 1.00 87.38 84 GLY A CA 1
ATOM 650 C C . GLY A 1 84 ? 16.823 -0.898 -0.963 1.00 87.38 84 GLY A C 1
ATOM 651 O O . GLY A 1 84 ? 15.606 -0.814 -0.792 1.00 87.38 84 GLY A O 1
ATOM 652 N N . ASP A 1 85 ? 17.519 0.082 -1.536 1.00 89.75 85 ASP A N 1
ATOM 653 C CA . ASP A 1 85 ? 16.872 1.249 -2.124 1.00 89.75 85 ASP A CA 1
ATOM 654 C C . ASP A 1 85 ? 16.095 0.873 -3.397 1.00 89.75 85 ASP A C 1
ATOM 656 O O . ASP A 1 85 ? 16.501 0.009 -4.177 1.00 89.75 85 ASP A O 1
ATOM 660 N N . TYR A 1 86 ? 14.987 1.572 -3.635 1.00 92.25 86 TYR A N 1
ATOM 661 C CA . TYR A 1 86 ? 14.050 1.277 -4.719 1.00 92.25 86 TYR A CA 1
ATOM 662 C C . TYR A 1 86 ? 13.515 2.554 -5.361 1.00 92.25 86 TYR A C 1
ATOM 664 O O . TYR A 1 86 ? 13.443 3.600 -4.715 1.00 92.25 86 TYR A O 1
ATOM 672 N N . PHE A 1 87 ? 13.088 2.485 -6.618 1.00 93.06 87 PHE A N 1
ATOM 673 C CA . PHE A 1 87 ? 12.394 3.598 -7.272 1.00 93.06 87 PHE A CA 1
ATOM 674 C C . PHE A 1 87 ? 10.877 3.445 -7.166 1.00 93.06 87 PHE A C 1
ATOM 676 O O . PHE A 1 87 ? 10.369 2.330 -7.092 1.00 93.06 87 PHE A O 1
ATOM 683 N N . SER A 1 88 ? 10.147 4.558 -7.196 1.00 93.19 88 SER A N 1
ATOM 684 C CA . SER A 1 88 ? 8.712 4.530 -7.484 1.00 93.19 88 SER A CA 1
ATOM 685 C C . SER A 1 88 ? 8.544 4.576 -8.996 1.00 93.19 88 SER A C 1
ATOM 687 O O . SER A 1 88 ? 9.186 5.390 -9.661 1.00 93.19 88 SER A O 1
ATOM 689 N N . ILE A 1 89 ? 7.727 3.690 -9.551 1.00 95.12 89 ILE A N 1
ATOM 690 C CA . ILE A 1 89 ? 7.496 3.581 -10.985 1.00 95.12 89 ILE A CA 1
ATOM 691 C C . ILE A 1 89 ? 6.010 3.529 -11.309 1.00 95.12 89 ILE A C 1
ATOM 693 O O . ILE A 1 89 ? 5.222 2.942 -10.575 1.00 95.12 89 ILE A O 1
ATOM 697 N N . GLU A 1 90 ? 5.637 4.096 -12.450 1.00 96.94 90 GLU A N 1
ATOM 698 C CA . GLU A 1 90 ? 4.370 3.777 -13.102 1.00 96.94 90 GLU A CA 1
ATOM 699 C C . GLU A 1 90 ? 4.588 2.554 -14.000 1.00 96.94 90 GLU A C 1
ATOM 701 O O . GLU A 1 90 ? 5.409 2.602 -14.917 1.00 96.94 90 GLU A O 1
ATOM 706 N N . VAL A 1 91 ? 3.856 1.467 -13.764 1.00 96.81 91 VAL A N 1
ATOM 707 C CA . VAL A 1 91 ? 3.886 0.257 -14.593 1.00 96.81 91 VAL A CA 1
ATOM 708 C C . VAL A 1 91 ? 2.631 0.179 -15.444 1.00 96.81 91 VAL A C 1
ATOM 710 O O . VAL A 1 91 ? 1.512 0.228 -14.939 1.00 96.81 91 VAL A O 1
ATOM 713 N N . LYS A 1 92 ? 2.821 -0.006 -16.750 1.00 96.44 92 LYS A N 1
ATOM 714 C CA . LYS A 1 92 ? 1.748 -0.233 -17.720 1.00 96.44 92 LYS A CA 1
ATOM 715 C C . LYS A 1 92 ? 1.621 -1.718 -17.996 1.00 96.44 92 LYS A C 1
ATOM 717 O O . LYS A 1 92 ? 2.488 -2.311 -18.637 1.00 96.44 92 LYS A O 1
ATOM 722 N N . VAL A 1 93 ? 0.534 -2.305 -17.518 1.00 95.06 93 VAL A N 1
ATOM 723 C CA . VAL A 1 93 ? 0.217 -3.723 -17.698 1.00 95.06 93 VAL A CA 1
ATOM 724 C C . VAL A 1 93 ? -0.795 -3.867 -18.837 1.00 95.06 93 VAL A C 1
ATOM 726 O O . VAL A 1 93 ? -1.775 -3.123 -18.877 1.00 95.06 93 VAL A O 1
ATOM 729 N N . PRO A 1 94 ? -0.618 -4.822 -19.768 1.00 92.62 94 PRO A N 1
ATOM 730 C CA . PRO A 1 94 ? -1.585 -5.046 -20.834 1.00 92.62 94 PRO A CA 1
ATOM 731 C C . PRO A 1 94 ? -2.999 -5.318 -20.302 1.00 92.62 94 PRO A C 1
ATOM 733 O O . PRO A 1 94 ? -3.236 -6.299 -19.602 1.00 92.62 94 PRO A O 1
ATOM 736 N N . GLY A 1 95 ? -3.952 -4.469 -20.689 1.00 92.00 95 GLY A N 1
ATOM 737 C CA . GLY A 1 95 ? -5.366 -4.632 -20.342 1.00 92.00 95 GLY A CA 1
ATOM 738 C C . GLY A 1 95 ? -5.782 -4.073 -18.979 1.00 92.00 95 GLY A C 1
ATOM 739 O O . GLY A 1 95 ? -6.970 -4.157 -18.677 1.00 92.00 95 GLY A O 1
ATOM 740 N N . ALA A 1 96 ? -4.860 -3.486 -18.212 1.00 95.06 96 ALA A N 1
ATOM 741 C CA . ALA A 1 96 ? -5.136 -2.785 -16.959 1.00 95.06 96 ALA A CA 1
ATOM 742 C C . ALA A 1 96 ? -4.764 -1.298 -17.067 1.00 95.06 96 ALA A C 1
ATOM 744 O O . ALA A 1 96 ? -4.041 -0.891 -17.985 1.00 95.06 96 ALA A O 1
ATOM 745 N N . ASP A 1 97 ? -5.253 -0.492 -16.129 1.00 94.38 97 ASP A N 1
ATOM 746 C CA . ASP A 1 97 ? -4.804 0.891 -15.982 1.00 94.38 97 ASP A CA 1
ATOM 747 C C . ASP A 1 97 ? -3.355 0.951 -15.448 1.00 94.38 97 ASP A C 1
ATOM 749 O O . ASP A 1 97 ? -2.893 0.005 -14.803 1.00 94.38 97 ASP A O 1
ATOM 753 N N . PRO A 1 98 ? -2.592 2.026 -15.732 1.00 94.81 98 PRO A N 1
ATOM 754 C CA . PRO A 1 98 ? -1.248 2.188 -15.186 1.00 94.81 98 PRO A CA 1
ATOM 755 C C . PRO A 1 98 ? -1.261 2.254 -13.655 1.00 94.81 98 PRO A C 1
ATOM 757 O O . PRO A 1 98 ? -2.096 2.938 -13.063 1.00 94.81 98 PRO A O 1
ATOM 760 N N . VAL A 1 99 ? -0.301 1.585 -13.018 1.00 93.25 99 VAL A N 1
ATOM 761 C CA . VAL A 1 99 ? -0.220 1.477 -11.554 1.00 93.25 99 VAL A CA 1
ATOM 762 C C . VAL A 1 99 ? 1.082 2.078 -11.053 1.00 93.25 99 VAL A C 1
ATOM 764 O O . VAL A 1 99 ? 2.151 1.742 -11.557 1.00 93.25 99 VAL A O 1
ATOM 767 N N . SER A 1 100 ? 1.005 2.924 -10.025 1.00 93.00 100 SER A N 1
ATOM 768 C CA . SER A 1 100 ? 2.189 3.381 -9.293 1.00 93.00 100 SER A CA 1
ATOM 769 C C . SER A 1 100 ? 2.614 2.329 -8.267 1.00 93.00 100 SER A C 1
ATOM 771 O O . SER A 1 100 ? 1.803 1.902 -7.449 1.00 93.00 100 SER A O 1
ATOM 773 N N . THR A 1 101 ? 3.878 1.916 -8.292 1.00 93.00 101 THR A N 1
ATOM 774 C CA . THR A 1 101 ? 4.408 0.803 -7.487 1.00 93.00 101 THR A CA 1
ATOM 775 C C . THR A 1 101 ? 5.928 0.906 -7.320 1.00 93.00 101 THR A C 1
ATOM 777 O O . THR A 1 101 ? 6.571 1.738 -7.951 1.00 93.00 101 THR A O 1
ATOM 780 N N . SER A 1 102 ? 6.527 0.061 -6.482 1.00 93.62 102 SER A N 1
ATOM 781 C CA . SER A 1 102 ? 7.975 0.043 -6.241 1.00 93.62 102 SER A CA 1
ATOM 782 C C . SER A 1 102 ? 8.734 -0.852 -7.231 1.00 93.62 102 SER A C 1
ATOM 784 O O . SER A 1 102 ? 8.301 -1.970 -7.518 1.00 93.62 102 SER A O 1
ATOM 786 N N . LEU A 1 103 ? 9.890 -0.372 -7.701 1.00 95.75 103 LEU A N 1
ATOM 787 C CA . LEU A 1 103 ? 10.887 -1.111 -8.481 1.00 95.75 103 LEU A CA 1
ATOM 788 C C . LEU A 1 103 ? 12.128 -1.370 -7.630 1.00 95.75 103 LEU A C 1
ATOM 790 O O . LEU A 1 103 ? 12.858 -0.432 -7.297 1.00 95.75 103 LEU A O 1
ATOM 794 N N . LEU A 1 104 ? 12.365 -2.636 -7.314 1.00 94.19 104 LEU A N 1
ATOM 795 C CA . LEU A 1 104 ? 13.509 -3.099 -6.538 1.00 94.19 104 LEU A CA 1
ATOM 796 C C . LEU A 1 104 ? 14.584 -3.714 -7.434 1.00 94.19 104 LEU A C 1
ATOM 798 O O . LEU A 1 104 ? 14.425 -3.827 -8.651 1.00 94.19 104 LEU A O 1
ATOM 802 N N . HIS A 1 105 ? 15.688 -4.115 -6.800 1.00 93.50 105 HIS A N 1
ATOM 803 C CA . HIS A 1 105 ? 16.856 -4.694 -7.459 1.00 93.50 105 HIS A CA 1
ATOM 804 C C . HIS A 1 105 ? 17.478 -3.732 -8.476 1.00 93.50 105 HIS A C 1
ATOM 806 O O . HIS A 1 105 ? 17.887 -4.135 -9.566 1.00 93.50 105 HIS A O 1
ATOM 812 N N . VAL A 1 106 ? 17.553 -2.449 -8.116 1.00 93.25 106 VAL A N 1
ATOM 813 C CA . VAL A 1 106 ? 18.070 -1.375 -8.966 1.00 93.25 106 VAL A CA 1
ATOM 814 C C . VAL A 1 106 ? 19.309 -0.718 -8.374 1.00 93.25 106 VAL A C 1
ATOM 816 O O . VAL A 1 106 ? 19.461 -0.599 -7.159 1.00 93.25 106 VAL A O 1
ATOM 819 N N . ASP A 1 107 ? 20.202 -0.244 -9.242 1.00 93.06 107 ASP A N 1
ATOM 820 C CA . ASP A 1 107 ? 21.311 0.609 -8.829 1.00 93.06 107 ASP A CA 1
ATOM 821 C C . ASP A 1 107 ? 20.801 2.032 -8.612 1.00 93.06 107 ASP A C 1
ATOM 823 O O . ASP A 1 107 ? 20.756 2.856 -9.527 1.00 93.06 107 ASP A O 1
ATOM 827 N N . TYR A 1 108 ? 20.369 2.302 -7.381 1.00 91.38 108 TYR A N 1
ATOM 828 C CA . TYR A 1 108 ? 19.706 3.552 -7.028 1.00 91.38 108 TYR A CA 1
ATOM 829 C C . TYR A 1 108 ? 20.545 4.798 -7.363 1.00 91.38 108 TYR A C 1
ATOM 831 O O . TYR A 1 108 ? 20.012 5.835 -7.761 1.00 91.38 108 TYR A O 1
ATOM 839 N N . ASP A 1 109 ? 21.871 4.696 -7.254 1.00 91.69 109 ASP A N 1
ATOM 840 C CA . ASP A 1 109 ? 22.789 5.809 -7.510 1.00 91.69 109 ASP A CA 1
ATOM 841 C C . ASP A 1 109 ? 22.877 6.188 -9.005 1.00 91.69 109 ASP A C 1
ATOM 843 O O . ASP A 1 109 ? 23.390 7.255 -9.338 1.00 91.69 109 ASP A O 1
ATOM 847 N N . LYS A 1 110 ? 22.322 5.364 -9.908 1.00 93.69 110 LYS A N 1
ATOM 848 C CA . LYS A 1 110 ? 22.220 5.632 -11.353 1.00 93.69 110 LYS A CA 1
ATOM 849 C C . LYS A 1 110 ? 20.870 6.214 -11.785 1.00 93.69 110 LYS A C 1
ATOM 851 O O . LYS A 1 110 ? 20.534 6.161 -12.968 1.00 93.69 110 LYS A O 1
ATOM 856 N N . TYR A 1 111 ? 20.091 6.777 -10.861 1.00 93.31 111 TYR A N 1
ATOM 857 C CA . TYR A 1 111 ? 18.748 7.297 -11.145 1.00 93.31 111 TYR A CA 1
ATOM 858 C C . TYR A 1 111 ? 18.670 8.179 -12.408 1.00 93.31 111 TYR A C 1
ATOM 860 O O . TYR A 1 111 ? 17.844 7.912 -13.275 1.00 93.31 111 TYR A O 1
ATOM 868 N N . ASP A 1 112 ? 19.541 9.184 -12.556 1.00 94.06 112 ASP A N 1
ATOM 869 C CA . ASP A 1 112 ? 19.476 10.127 -13.689 1.00 94.06 112 ASP A CA 1
ATOM 870 C C . ASP A 1 112 ? 19.730 9.455 -15.052 1.00 94.06 112 ASP A C 1
ATOM 872 O O . ASP A 1 112 ? 19.185 9.866 -16.082 1.00 94.06 112 ASP A O 1
ATOM 876 N N . GLU A 1 113 ? 20.580 8.427 -15.074 1.00 96.00 113 GLU A N 1
ATOM 877 C CA . GLU A 1 113 ? 20.858 7.628 -16.270 1.00 96.00 113 GLU A CA 1
ATOM 878 C C . GLU A 1 113 ? 19.684 6.696 -16.574 1.00 96.00 113 GLU A C 1
ATOM 880 O O . GLU A 1 113 ? 19.267 6.585 -17.728 1.00 96.00 113 GLU A O 1
ATOM 885 N N . PHE A 1 114 ? 19.109 6.089 -15.535 1.00 95.44 114 PHE A N 1
ATOM 886 C CA . PHE A 1 114 ? 17.973 5.185 -15.650 1.00 95.44 114 PHE A CA 1
ATOM 887 C C . PHE A 1 114 ? 16.684 5.904 -16.083 1.00 95.44 114 PHE A C 1
ATOM 889 O O . PHE A 1 114 ? 16.012 5.438 -17.000 1.00 95.44 114 PHE A O 1
ATOM 896 N N . ASP A 1 115 ? 16.363 7.072 -15.513 1.00 95.75 115 ASP A N 1
ATOM 897 C CA . ASP A 1 115 ? 15.219 7.904 -15.932 1.00 95.75 115 ASP A CA 1
ATOM 898 C C . ASP A 1 115 ? 15.335 8.302 -17.410 1.00 95.75 115 ASP A C 1
ATOM 900 O O . ASP A 1 115 ? 14.364 8.216 -18.165 1.00 95.75 115 ASP A O 1
ATOM 904 N N . ARG A 1 116 ? 16.539 8.666 -17.871 1.00 95.56 116 ARG A N 1
ATOM 905 C CA . ARG A 1 116 ? 16.773 8.917 -19.300 1.00 95.56 116 ARG A CA 1
ATOM 906 C C . ARG A 1 116 ? 16.577 7.656 -20.134 1.00 95.56 116 ARG A C 1
ATOM 908 O O . ARG A 1 116 ? 15.909 7.717 -21.163 1.00 95.56 116 ARG A O 1
ATOM 915 N N . PHE A 1 117 ? 17.126 6.529 -19.687 1.00 95.19 117 PHE A N 1
ATOM 916 C CA . PHE A 1 117 ? 17.017 5.255 -20.389 1.00 95.19 117 PHE A CA 1
ATOM 917 C C . PHE A 1 117 ? 15.555 4.830 -20.576 1.00 95.19 117 PHE A C 1
ATOM 919 O O . PHE A 1 117 ? 15.183 4.464 -21.688 1.00 95.19 117 PHE A O 1
ATOM 926 N N . VAL A 1 118 ? 14.717 4.970 -19.544 1.00 95.25 118 VAL A N 1
ATOM 927 C CA . VAL A 1 118 ? 13.271 4.681 -19.593 1.00 95.25 118 VAL A CA 1
ATOM 928 C C . VAL A 1 118 ? 12.520 5.596 -20.565 1.00 95.25 118 VAL A C 1
ATOM 930 O O . VAL A 1 118 ? 11.571 5.165 -21.212 1.00 95.25 118 VAL A O 1
ATOM 933 N N . ARG A 1 119 ? 12.934 6.859 -20.723 1.00 94.50 119 ARG A N 1
ATOM 934 C CA . ARG A 1 119 ? 12.311 7.773 -21.703 1.00 94.50 119 ARG A CA 1
ATOM 935 C C . ARG A 1 119 ? 12.660 7.436 -23.149 1.00 94.50 119 ARG A C 1
ATOM 937 O O . ARG A 1 119 ? 11.923 7.817 -24.057 1.00 94.50 119 ARG A O 1
ATOM 944 N N . GLU A 1 120 ? 13.797 6.786 -23.364 1.00 95.56 120 GLU A N 1
ATOM 945 C CA . GLU A 1 120 ? 14.333 6.479 -24.691 1.00 95.56 120 GLU A CA 1
ATOM 946 C C . GLU A 1 120 ? 14.059 5.031 -25.126 1.00 95.56 120 GLU A C 1
ATOM 948 O O . GLU A 1 120 ? 14.081 4.745 -26.323 1.00 95.56 120 GLU A O 1
ATOM 953 N N . ASN A 1 121 ? 13.788 4.126 -24.179 1.00 95.12 121 ASN A N 1
ATOM 954 C CA . ASN A 1 121 ? 13.674 2.689 -24.412 1.00 95.12 121 ASN A CA 1
ATOM 955 C C . ASN A 1 121 ? 12.469 2.101 -23.669 1.00 95.12 121 ASN A C 1
ATOM 957 O O . ASN A 1 121 ? 12.128 2.531 -22.571 1.00 95.12 121 ASN A O 1
ATOM 961 N N . GLU A 1 122 ? 11.863 1.057 -24.235 1.00 94.75 122 GLU A N 1
ATOM 962 C CA . GLU A 1 122 ? 10.858 0.269 -23.522 1.00 94.75 122 GLU A CA 1
ATOM 963 C C . GLU A 1 122 ? 11.551 -0.644 -22.507 1.00 94.75 122 GLU A C 1
ATOM 965 O O . GLU A 1 122 ? 12.285 -1.560 -22.878 1.00 94.75 122 GLU A O 1
ATOM 970 N N . VAL A 1 123 ? 11.324 -0.383 -21.220 1.00 96.88 123 VAL A N 1
ATOM 971 C CA . VAL A 1 123 ? 11.902 -1.167 -20.124 1.00 96.88 123 VAL A CA 1
ATOM 972 C C . VAL A 1 123 ? 10.845 -2.100 -19.562 1.00 96.88 123 VAL A C 1
ATOM 974 O O . VAL A 1 123 ? 9.842 -1.647 -19.005 1.00 96.88 123 VAL A O 1
ATOM 977 N N . VAL A 1 124 ? 11.078 -3.402 -19.720 1.00 97.31 124 VAL A N 1
ATOM 978 C CA . VAL A 1 124 ? 10.159 -4.446 -19.272 1.00 97.31 124 VAL A CA 1
ATOM 979 C C . VAL A 1 124 ? 10.476 -4.858 -17.837 1.00 97.31 124 VAL A C 1
ATOM 981 O O . VAL A 1 124 ? 11.626 -5.103 -17.464 1.00 97.31 124 VAL A O 1
ATOM 984 N N . VAL A 1 125 ? 9.425 -4.948 -17.032 1.00 97.81 125 VAL A N 1
ATOM 985 C CA . VAL A 1 125 ? 9.467 -5.377 -15.637 1.00 97.81 125 VAL A CA 1
ATOM 986 C C . VAL A 1 125 ? 8.536 -6.559 -15.415 1.00 97.81 125 VAL A C 1
ATOM 988 O O . VAL A 1 125 ? 7.541 -6.748 -16.126 1.00 97.81 125 VAL A O 1
ATOM 991 N N . LYS A 1 126 ? 8.849 -7.352 -14.396 1.00 96.44 126 LYS A N 1
ATOM 992 C CA . LYS A 1 126 ? 8.040 -8.491 -13.958 1.00 96.44 126 LYS A CA 1
ATOM 993 C C . LYS A 1 126 ? 7.726 -8.397 -12.458 1.00 96.44 126 LYS A C 1
ATOM 995 O O . LYS A 1 126 ? 8.490 -7.760 -11.728 1.00 96.44 126 LYS A O 1
ATOM 1000 N N . PRO A 1 127 ? 6.631 -9.032 -12.008 1.00 95.62 127 PRO A N 1
ATOM 1001 C CA . PRO A 1 127 ? 6.324 -9.196 -10.594 1.00 95.62 127 PRO A CA 1
ATOM 1002 C C . PRO A 1 127 ? 7.485 -9.794 -9.800 1.00 95.62 127 PRO A C 1
ATOM 1004 O O . PRO A 1 127 ? 8.107 -10.766 -10.234 1.00 95.62 127 PRO A O 1
ATOM 1007 N N . LEU A 1 128 ? 7.712 -9.247 -8.612 1.00 94.00 128 LEU A N 1
ATOM 1008 C CA . LEU A 1 128 ? 8.557 -9.797 -7.564 1.00 94.00 128 LEU A CA 1
ATOM 1009 C C . LEU A 1 128 ? 7.740 -9.789 -6.271 1.00 94.00 128 LEU A C 1
ATOM 1011 O O . LEU A 1 128 ? 7.328 -8.733 -5.796 1.00 94.00 128 LEU A O 1
ATOM 1015 N N . ILE A 1 129 ? 7.482 -10.971 -5.721 1.00 92.44 129 ILE A N 1
ATOM 1016 C CA . ILE A 1 129 ? 6.791 -11.110 -4.440 1.00 92.44 129 ILE A CA 1
ATOM 1017 C C . ILE A 1 129 ? 7.853 -11.105 -3.347 1.00 92.44 129 ILE A C 1
ATOM 1019 O O . ILE A 1 129 ? 8.761 -11.936 -3.364 1.00 92.44 129 ILE A O 1
ATOM 1023 N N . ILE A 1 130 ? 7.731 -10.162 -2.419 1.00 89.62 130 ILE A N 1
ATOM 1024 C CA . ILE A 1 130 ? 8.504 -10.139 -1.182 1.00 89.62 130 ILE A CA 1
ATOM 1025 C C . ILE A 1 130 ? 7.620 -10.706 -0.091 1.00 89.62 130 ILE A C 1
ATOM 1027 O O . ILE A 1 130 ? 6.504 -10.227 0.120 1.00 89.62 130 ILE A O 1
ATOM 1031 N N . GLN A 1 131 ? 8.141 -11.736 0.561 1.00 84.00 131 GLN A N 1
ATOM 1032 C CA . GLN A 1 131 ? 7.509 -12.406 1.679 1.00 84.00 131 GLN A CA 1
ATOM 1033 C C . GLN A 1 131 ? 8.584 -12.671 2.733 1.00 84.00 131 GLN A C 1
ATOM 1035 O O . GLN A 1 131 ? 9.381 -13.600 2.593 1.00 84.00 131 GLN A O 1
ATOM 1040 N N . ASP A 1 132 ? 8.627 -11.810 3.741 1.00 80.00 132 ASP A N 1
ATOM 1041 C CA . ASP A 1 132 ? 9.394 -11.997 4.973 1.00 80.00 132 ASP A CA 1
ATOM 1042 C C . ASP A 1 132 ? 8.430 -12.131 6.169 1.00 80.00 132 ASP A C 1
ATOM 1044 O O . ASP A 1 132 ? 7.223 -12.274 5.963 1.00 80.00 132 ASP A O 1
ATOM 1048 N N . GLU A 1 133 ? 8.953 -12.204 7.398 1.00 66.12 133 GLU A N 1
ATOM 1049 C CA . GLU A 1 133 ? 8.141 -12.459 8.602 1.00 66.12 133 GLU A CA 1
ATOM 1050 C C . GLU A 1 133 ? 7.054 -11.392 8.821 1.00 66.12 133 GLU A C 1
ATOM 1052 O O . GLU A 1 133 ? 5.959 -11.739 9.258 1.00 66.12 133 GLU A O 1
ATOM 1057 N N . ASP A 1 134 ? 7.315 -10.142 8.422 1.00 65.81 134 ASP A N 1
ATOM 1058 C CA . ASP A 1 134 ? 6.453 -8.986 8.706 1.00 65.81 134 ASP A CA 1
ATOM 1059 C C . ASP A 1 134 ? 5.884 -8.325 7.433 1.00 65.81 134 ASP A C 1
ATOM 1061 O O . ASP A 1 134 ? 4.927 -7.550 7.478 1.00 65.81 134 ASP A O 1
ATOM 1065 N N . THR A 1 135 ? 6.433 -8.641 6.257 1.00 70.50 135 THR A N 1
ATOM 1066 C CA . THR A 1 135 ? 6.102 -7.974 4.997 1.00 70.50 135 THR A CA 1
ATOM 1067 C C . THR A 1 135 ? 5.678 -8.962 3.925 1.00 70.50 135 THR A C 1
ATOM 1069 O O . THR A 1 135 ? 6.414 -9.861 3.522 1.00 70.50 135 THR A O 1
ATOM 1072 N N . LYS A 1 136 ? 4.499 -8.706 3.358 1.00 83.56 136 LYS A N 1
ATOM 1073 C CA . LYS A 1 136 ? 3.981 -9.407 2.185 1.00 83.56 136 LYS A CA 1
ATOM 1074 C C . LYS A 1 136 ? 3.534 -8.406 1.140 1.00 83.56 136 LYS A C 1
ATOM 1076 O O . LYS A 1 136 ? 2.429 -7.865 1.201 1.00 83.56 136 LYS A O 1
ATOM 1081 N N . VAL A 1 137 ? 4.404 -8.141 0.175 1.00 89.81 137 VAL A N 1
ATOM 1082 C CA . VAL A 1 137 ? 4.165 -7.107 -0.831 1.00 89.81 137 VAL A CA 1
ATOM 1083 C C . VAL A 1 137 ? 4.527 -7.589 -2.222 1.00 89.81 137 VAL A C 1
ATOM 1085 O O . VAL A 1 137 ? 5.511 -8.292 -2.444 1.00 89.81 137 VAL A O 1
ATOM 1088 N N . LEU A 1 138 ? 3.715 -7.165 -3.182 1.00 93.19 138 LEU A N 1
ATOM 1089 C CA . LEU A 1 138 ? 4.040 -7.288 -4.587 1.00 93.19 138 LEU A CA 1
ATOM 1090 C C . LEU A 1 138 ? 4.787 -6.032 -5.030 1.00 93.19 138 LEU A C 1
ATOM 1092 O O . LEU A 1 138 ? 4.241 -4.930 -5.008 1.00 93.19 138 LEU A O 1
ATOM 1096 N N . VAL A 1 139 ? 6.024 -6.219 -5.465 1.00 94.06 139 VAL A N 1
ATOM 1097 C CA . VAL A 1 139 ? 6.854 -5.192 -6.090 1.00 94.06 139 VAL A CA 1
ATOM 1098 C C . VAL A 1 139 ? 7.261 -5.648 -7.488 1.00 94.06 139 VAL A C 1
ATOM 1100 O O . VAL A 1 139 ? 6.783 -6.662 -7.999 1.00 94.06 139 VAL A O 1
ATOM 1103 N N . TRP A 1 140 ? 8.115 -4.872 -8.142 1.00 96.62 140 TRP A N 1
ATOM 1104 C CA . TRP A 1 140 ? 8.574 -5.157 -9.492 1.00 96.62 140 TRP A CA 1
ATOM 1105 C C . TRP A 1 140 ? 10.090 -5.225 -9.538 1.00 96.62 140 TRP A C 1
ATOM 1107 O O . TRP A 1 140 ? 10.778 -4.536 -8.786 1.00 96.62 140 TRP A O 1
ATOM 1117 N N . GLU A 1 141 ? 10.605 -6.028 -10.460 1.00 96.06 141 GLU A N 1
ATOM 1118 C CA . GLU A 1 141 ? 12.018 -6.045 -10.819 1.00 96.06 141 GLU A CA 1
ATOM 1119 C C . GLU A 1 141 ? 12.191 -5.997 -12.339 1.00 96.06 141 GLU A C 1
ATOM 1121 O O . GLU A 1 141 ? 11.288 -6.352 -13.106 1.00 96.06 141 GLU A O 1
ATOM 1126 N N . LEU A 1 142 ? 13.375 -5.572 -12.779 1.00 96.44 142 LEU A N 1
ATOM 1127 C CA . LEU A 1 142 ? 13.757 -5.611 -14.189 1.00 96.44 142 LEU A CA 1
ATOM 1128 C C . LEU A 1 142 ? 13.764 -7.064 -14.690 1.00 96.44 142 LEU A C 1
ATOM 1130 O O . LEU A 1 142 ? 14.376 -7.943 -14.069 1.00 96.44 142 LEU A O 1
ATOM 1134 N N . GLU A 1 143 ? 13.087 -7.313 -15.816 1.00 93.69 143 GLU A N 1
ATOM 1135 C CA . GLU A 1 143 ? 13.082 -8.642 -16.436 1.00 93.69 143 GLU A CA 1
ATOM 1136 C C . GLU A 1 143 ? 14.482 -9.011 -16.929 1.00 93.69 143 GLU A C 1
ATOM 1138 O O . GLU A 1 143 ? 15.007 -10.065 -16.563 1.00 93.69 143 GLU A O 1
ATOM 1143 N N . ASP A 1 144 ? 15.086 -8.112 -17.704 1.00 90.69 144 ASP A N 1
ATOM 1144 C CA . ASP A 1 144 ? 16.402 -8.311 -18.290 1.00 90.69 144 ASP A CA 1
ATOM 1145 C C . ASP A 1 144 ? 17.524 -7.877 -17.342 1.00 90.69 144 ASP A C 1
ATOM 1147 O O . ASP A 1 144 ? 17.427 -6.898 -16.594 1.00 90.69 144 ASP A O 1
ATOM 1151 N N . GLU A 1 145 ? 18.641 -8.598 -17.419 1.00 90.75 145 GLU A N 1
ATOM 1152 C CA . GLU A 1 145 ? 19.890 -8.165 -16.804 1.00 90.75 145 GLU A CA 1
ATOM 1153 C C . GLU A 1 145 ? 20.386 -6.892 -17.496 1.00 90.75 145 GLU A C 1
ATOM 1155 O O . GLU A 1 145 ? 20.466 -6.810 -18.723 1.00 90.75 145 GLU A O 1
ATOM 1160 N N . SER A 1 146 ? 20.731 -5.882 -16.703 1.00 90.88 146 SER A N 1
ATOM 1161 C CA . SER A 1 146 ? 21.200 -4.596 -17.209 1.00 90.88 146 SER A CA 1
ATOM 1162 C C . SER A 1 146 ? 22.161 -3.951 -16.224 1.00 90.88 146 SER A C 1
ATOM 1164 O O . SER A 1 146 ? 22.248 -4.344 -15.064 1.00 90.88 146 SER A O 1
ATOM 1166 N N . GLU A 1 147 ? 22.853 -2.907 -16.666 1.00 89.94 147 GLU A N 1
ATOM 1167 C CA . GLU A 1 147 ? 23.728 -2.121 -15.795 1.00 89.94 147 GLU A CA 1
ATOM 1168 C C . GLU A 1 147 ? 22.992 -1.317 -14.711 1.00 89.94 147 GLU A C 1
ATOM 1170 O O . GLU A 1 147 ? 23.648 -0.712 -13.860 1.00 89.94 147 GLU A O 1
ATOM 1175 N N . PHE A 1 148 ? 21.658 -1.278 -14.779 1.00 92.81 148 PHE A N 1
ATOM 1176 C CA . PHE A 1 148 ? 20.776 -0.657 -13.796 1.00 92.81 148 PHE A CA 1
ATOM 1177 C C . PHE A 1 148 ? 20.223 -1.673 -12.803 1.00 92.81 148 PHE A C 1
ATOM 1179 O O . PHE A 1 148 ? 19.650 -1.266 -11.798 1.00 92.81 148 PHE A O 1
ATOM 1186 N N . LYS A 1 149 ? 20.373 -2.977 -13.069 1.00 91.88 149 LYS A N 1
ATOM 1187 C CA . LYS A 1 149 ? 19.929 -4.033 -12.167 1.00 91.88 149 LYS A CA 1
ATOM 1188 C C . LYS A 1 149 ? 21.023 -4.312 -11.145 1.00 91.88 149 LYS A C 1
ATOM 1190 O O . LYS A 1 149 ? 22.137 -4.699 -11.488 1.00 91.88 149 LYS A O 1
ATOM 1195 N N . LYS A 1 150 ? 20.695 -4.114 -9.877 1.00 90.81 150 LYS A N 1
ATOM 1196 C CA . LYS A 1 150 ? 21.577 -4.370 -8.745 1.00 90.81 150 LYS A CA 1
ATOM 1197 C C . LYS A 1 150 ? 20.740 -4.962 -7.635 1.00 90.81 150 LYS A C 1
ATOM 1199 O O . LYS A 1 150 ? 20.049 -4.256 -6.909 1.00 90.81 150 LYS A O 1
ATOM 1204 N N . ILE A 1 151 ? 20.800 -6.280 -7.535 1.00 84.44 151 ILE A N 1
ATOM 1205 C CA . ILE A 1 151 ? 20.264 -6.980 -6.378 1.00 84.44 151 ILE A CA 1
ATOM 1206 C C . ILE A 1 151 ? 21.245 -6.676 -5.241 1.00 84.44 151 ILE A C 1
ATOM 1208 O O . ILE A 1 151 ? 22.438 -6.961 -5.405 1.00 84.44 151 ILE A O 1
ATOM 1212 N N . PRO A 1 152 ? 20.818 -6.031 -4.143 1.00 73.25 152 PRO A N 1
ATOM 1213 C CA . PRO A 1 152 ? 21.692 -5.867 -2.994 1.00 73.25 152 PRO A CA 1
ATOM 1214 C C . PRO A 1 152 ? 22.225 -7.242 -2.577 1.00 73.25 152 PRO A C 1
ATOM 1216 O O . PRO A 1 152 ? 21.515 -8.243 -2.671 1.00 73.25 152 PRO A O 1
ATOM 1219 N N . GLU A 1 153 ? 23.484 -7.318 -2.141 1.00 62.56 153 GLU A N 1
ATOM 1220 C CA . GLU A 1 153 ? 23.964 -8.509 -1.439 1.00 62.56 153 GLU A CA 1
ATOM 1221 C C . GLU A 1 153 ? 23.245 -8.553 -0.092 1.00 62.56 153 GLU A C 1
ATOM 1223 O O . GLU A 1 153 ? 23.751 -8.093 0.933 1.00 62.56 153 GLU A O 1
ATOM 1228 N N . ILE A 1 154 ? 22.019 -9.065 -0.122 1.00 54.19 154 ILE A N 1
ATOM 1229 C CA . ILE A 1 154 ? 21.253 -9.399 1.058 1.00 54.19 154 ILE A CA 1
ATOM 1230 C C . ILE A 1 154 ? 22.036 -10.556 1.666 1.00 54.19 154 ILE A C 1
ATOM 1232 O O . ILE A 1 154 ? 21.947 -11.702 1.221 1.00 54.19 154 ILE A O 1
ATOM 1236 N N . LYS A 1 155 ? 22.880 -10.262 2.664 1.00 39.97 155 LYS A N 1
ATOM 1237 C CA . LYS A 1 155 ? 23.169 -11.282 3.672 1.00 39.97 155 LYS A CA 1
ATOM 1238 C C . LYS A 1 155 ? 21.796 -11.771 4.086 1.00 39.97 155 LYS A C 1
ATOM 1240 O O . LYS A 1 155 ? 21.011 -10.916 4.494 1.00 39.97 155 LYS A O 1
ATOM 1245 N N . GLU A 1 156 ? 21.521 -13.075 3.952 1.00 33.62 156 GLU A N 1
ATOM 1246 C CA . GLU A 1 156 ? 20.396 -13.696 4.655 1.00 33.62 156 GLU A CA 1
ATOM 1247 C C . GLU A 1 156 ? 20.284 -12.965 5.982 1.00 33.62 156 GLU A C 1
ATOM 1249 O O . GLU A 1 156 ? 21.291 -12.876 6.707 1.00 33.62 156 GLU A O 1
ATOM 1254 N N . ALA A 1 157 ? 19.130 -12.339 6.230 1.00 38.06 157 ALA A N 1
ATOM 1255 C CA . ALA A 1 157 ? 18.835 -11.885 7.566 1.00 38.06 157 ALA A CA 1
ATOM 1256 C C . ALA A 1 157 ? 19.064 -13.131 8.412 1.00 38.06 157 ALA A C 1
ATOM 1258 O O . ALA A 1 157 ? 18.367 -14.137 8.269 1.00 38.06 157 ALA A O 1
ATOM 1259 N N . ALA A 1 158 ? 20.169 -13.129 9.163 1.00 30.72 158 ALA A N 1
ATOM 1260 C CA . ALA A 1 158 ? 20.409 -14.178 10.121 1.00 30.72 158 ALA A CA 1
ATOM 1261 C C . ALA A 1 158 ? 19.122 -14.214 10.947 1.00 30.72 158 ALA A C 1
ATOM 1263 O O . ALA A 1 158 ? 18.679 -13.118 11.315 1.00 30.72 158 ALA A O 1
ATOM 1264 N N . PRO A 1 159 ? 18.526 -15.402 11.191 1.00 29.47 159 PRO A N 1
ATOM 1265 C CA . PRO A 1 159 ? 17.345 -15.497 12.045 1.00 29.47 159 PRO A CA 1
ATOM 1266 C C . PRO A 1 159 ? 17.652 -14.638 13.250 1.00 29.47 159 PRO A C 1
ATOM 1268 O O . PRO A 1 159 ? 18.760 -14.814 13.780 1.00 29.47 159 PRO A O 1
ATOM 1271 N N . ALA A 1 160 ? 16.791 -13.641 13.505 1.00 31.19 160 ALA A N 1
ATOM 1272 C CA . ALA A 1 160 ? 17.078 -12.492 14.350 1.00 31.19 160 ALA A CA 1
ATOM 1273 C C . ALA A 1 160 ? 18.044 -12.931 15.440 1.00 31.19 160 ALA A C 1
ATOM 1275 O O . ALA A 1 160 ? 17.696 -13.729 16.314 1.00 31.19 160 ALA A O 1
ATOM 1276 N N . LYS A 1 161 ? 19.329 -12.569 15.291 1.00 28.31 161 LYS A N 1
ATOM 1277 C CA . LYS A 1 161 ? 20.292 -12.903 16.329 1.00 28.31 161 LYS A CA 1
ATOM 1278 C C . LYS A 1 161 ? 19.768 -12.143 17.521 1.00 28.31 161 LYS A C 1
ATOM 1280 O O . LYS A 1 161 ? 19.893 -10.919 17.521 1.00 28.31 161 LYS A O 1
ATOM 1285 N N . ALA A 1 162 ? 19.198 -12.879 18.476 1.00 30.23 162 ALA A N 1
ATOM 1286 C CA . ALA A 1 162 ? 19.013 -12.434 19.838 1.00 30.23 162 ALA A CA 1
ATOM 1287 C C . ALA A 1 162 ? 20.230 -11.569 20.148 1.00 30.23 162 ALA A C 1
ATOM 1289 O O . ALA A 1 162 ? 21.376 -12.044 20.081 1.00 30.23 162 ALA A O 1
ATOM 1290 N N . LYS A 1 163 ? 19.995 -10.263 20.299 1.00 27.33 163 LYS A N 1
ATOM 1291 C CA . LYS A 1 163 ? 21.035 -9.361 20.756 1.00 27.33 163 LYS A CA 1
ATOM 1292 C C . LYS A 1 163 ? 21.430 -9.930 22.104 1.00 27.33 163 LYS A C 1
ATOM 1294 O O . LYS A 1 163 ? 20.677 -9.856 23.065 1.00 27.33 163 LYS A O 1
ATOM 1299 N N . GLU A 1 164 ? 22.606 -10.539 22.157 1.00 33.88 164 GLU A N 1
ATOM 1300 C CA . GLU A 1 164 ? 23.313 -10.722 23.409 1.00 33.88 164 GLU A CA 1
ATOM 1301 C C . GLU A 1 164 ? 23.676 -9.307 23.865 1.00 33.88 164 GLU A C 1
ATOM 1303 O O . GLU A 1 164 ? 24.709 -8.740 23.500 1.00 33.88 164 GLU A O 1
ATOM 1308 N N . GLU A 1 165 ? 22.721 -8.679 24.544 1.00 30.11 165 GLU A N 1
ATOM 1309 C CA . GLU A 1 165 ? 22.872 -7.379 25.151 1.00 30.11 165 GLU A CA 1
ATOM 1310 C C . GLU A 1 165 ? 23.663 -7.557 26.441 1.00 30.11 165 GLU A C 1
ATOM 1312 O O . GLU A 1 165 ? 23.398 -8.425 27.277 1.00 30.11 165 GLU A O 1
ATOM 1317 N N . ALA A 1 166 ? 24.719 -6.758 26.562 1.00 28.70 166 ALA A N 1
ATOM 1318 C CA . ALA A 1 166 ? 25.525 -6.703 27.759 1.00 28.70 166 ALA A CA 1
ATOM 1319 C C . ALA A 1 166 ? 24.615 -6.382 28.947 1.00 28.70 166 ALA A C 1
ATOM 1321 O O . ALA A 1 166 ? 23.984 -5.331 28.964 1.00 28.70 166 ALA A O 1
ATOM 1322 N N . ALA A 1 167 ? 24.588 -7.290 29.925 1.00 26.48 167 ALA A N 1
ATOM 1323 C CA . ALA A 1 167 ? 23.806 -7.190 31.149 1.00 26.48 167 ALA A CA 1
ATOM 1324 C C . ALA A 1 167 ? 23.810 -5.764 31.735 1.00 26.48 167 ALA A C 1
ATOM 1326 O O . ALA A 1 167 ? 24.764 -5.345 32.402 1.00 26.48 167 ALA A O 1
ATOM 1327 N N . ALA A 1 168 ? 22.715 -5.041 31.501 1.00 29.12 168 ALA A N 1
ATOM 1328 C CA . ALA A 1 168 ? 22.303 -3.913 32.315 1.00 29.12 168 ALA A CA 1
ATOM 1329 C C . ALA A 1 168 ? 21.806 -4.459 33.669 1.00 29.12 168 ALA A C 1
ATOM 1331 O O . ALA A 1 168 ? 21.326 -5.594 33.748 1.00 29.12 168 ALA A O 1
ATOM 1332 N N . PRO A 1 169 ? 21.997 -3.725 34.776 1.00 27.77 169 PRO A N 1
ATOM 1333 C CA . PRO A 1 169 ? 21.770 -4.265 36.107 1.00 27.77 169 PRO A CA 1
ATOM 1334 C C . PRO A 1 169 ? 20.293 -4.620 36.288 1.00 27.77 169 PRO A C 1
ATOM 1336 O O . PRO A 1 169 ? 19.429 -3.770 36.106 1.00 27.77 169 PRO A O 1
ATOM 1339 N N . ALA A 1 170 ? 20.038 -5.872 36.677 1.00 29.88 170 ALA A N 1
ATOM 1340 C CA . ALA A 1 170 ? 18.714 -6.405 36.965 1.00 29.88 170 ALA A CA 1
ATOM 1341 C C . ALA A 1 170 ? 17.899 -5.440 37.841 1.00 29.88 170 ALA A C 1
ATOM 1343 O O . ALA A 1 170 ? 18.163 -5.289 39.042 1.00 29.88 170 ALA A O 1
ATOM 1344 N N . ALA A 1 171 ? 16.895 -4.809 37.233 1.00 33.47 171 ALA A N 1
ATOM 1345 C CA . ALA A 1 171 ? 15.768 -4.279 37.970 1.00 33.47 171 ALA A CA 1
ATOM 1346 C C . ALA A 1 171 ? 15.037 -5.463 38.620 1.00 33.47 171 ALA A C 1
ATOM 1348 O O . ALA A 1 171 ? 14.994 -6.580 38.107 1.00 33.47 171 ALA A O 1
ATOM 1349 N N . LYS A 1 172 ? 14.569 -5.234 39.840 1.00 30.73 172 LYS A N 1
ATOM 1350 C CA . LYS A 1 172 ? 14.058 -6.253 40.753 1.00 30.73 172 LYS A CA 1
ATOM 1351 C C . LYS A 1 172 ? 12.864 -6.974 40.109 1.00 30.73 172 LYS A C 1
ATOM 1353 O O . LYS A 1 172 ? 11.843 -6.338 39.884 1.00 30.73 172 LYS A O 1
ATOM 1358 N N . ALA A 1 173 ? 12.987 -8.281 39.865 1.00 34.12 173 ALA A N 1
ATOM 1359 C CA . ALA A 1 173 ? 11.871 -9.118 39.431 1.00 34.12 173 ALA A CA 1
ATOM 1360 C C . ALA A 1 173 ? 10.700 -8.961 40.414 1.00 34.12 173 ALA A C 1
ATOM 1362 O O . ALA A 1 173 ? 10.837 -9.247 41.610 1.00 34.12 173 ALA A O 1
ATOM 1363 N N . ILE A 1 174 ? 9.578 -8.454 39.913 1.00 42.19 174 ILE A N 1
ATOM 1364 C CA . ILE A 1 174 ? 8.305 -8.454 40.624 1.00 42.19 174 ILE A CA 1
ATOM 1365 C C . ILE A 1 174 ? 7.716 -9.853 40.426 1.00 42.19 174 ILE A C 1
ATOM 1367 O O . ILE A 1 174 ? 7.658 -10.354 39.308 1.00 42.19 174 ILE A O 1
ATOM 1371 N N . ASP A 1 175 ? 7.358 -10.514 41.525 1.00 43.81 175 ASP A N 1
ATOM 1372 C CA . ASP A 1 175 ? 6.732 -11.837 41.513 1.00 43.81 175 ASP A CA 1
ATOM 1373 C C . ASP A 1 175 ? 5.317 -11.727 40.924 1.00 43.81 175 ASP A C 1
ATOM 1375 O O . ASP A 1 175 ? 4.385 -11.299 41.603 1.00 43.81 175 ASP A O 1
ATOM 1379 N N . LEU A 1 176 ? 5.189 -12.074 39.642 1.00 54.44 176 LEU A N 1
ATOM 1380 C CA . LEU A 1 176 ? 3.951 -12.040 38.855 1.00 54.44 176 LEU A CA 1
ATOM 1381 C C . LEU A 1 176 ? 3.135 -13.337 38.966 1.00 54.44 176 LEU A C 1
ATOM 1383 O O . LEU A 1 176 ? 2.130 -13.490 38.281 1.00 54.44 176 LEU A O 1
ATOM 1387 N N . SER A 1 177 ? 3.516 -14.272 39.843 1.00 49.53 177 SER A N 1
ATOM 1388 C CA . SER A 1 177 ? 2.931 -15.622 39.881 1.00 49.53 177 SER A CA 1
ATOM 1389 C C . SER A 1 177 ? 1.429 -15.703 40.213 1.00 49.53 177 SER A C 1
ATOM 1391 O O . SER A 1 177 ? 0.890 -16.807 40.232 1.00 49.53 177 SER A O 1
ATOM 1393 N N . ASN A 1 178 ? 0.737 -14.583 40.468 1.00 58.03 178 ASN A N 1
ATOM 1394 C CA . ASN A 1 178 ? -0.691 -14.568 40.807 1.00 58.03 178 ASN A CA 1
ATOM 1395 C C . ASN A 1 178 ? -1.534 -13.471 40.121 1.00 58.03 178 ASN A C 1
ATOM 1397 O O . ASN A 1 178 ? -2.698 -13.323 40.492 1.00 58.03 178 ASN A O 1
ATOM 1401 N N . ASP A 1 179 ? -1.005 -12.710 39.158 1.00 81.88 179 ASP A N 1
ATOM 1402 C CA . ASP A 1 179 ? -1.786 -11.677 38.455 1.00 81.88 179 ASP A CA 1
ATOM 1403 C C . ASP A 1 179 ? -2.189 -12.164 37.057 1.00 81.88 179 ASP A C 1
ATOM 1405 O O . ASP A 1 179 ? -1.407 -12.109 36.110 1.00 81.88 179 ASP A O 1
ATOM 1409 N N . ALA A 1 180 ? -3.410 -12.696 36.952 1.00 84.06 180 ALA A N 1
ATOM 1410 C CA . ALA A 1 180 ? -3.926 -13.264 35.708 1.00 84.06 180 ALA A CA 1
ATOM 1411 C C . ALA A 1 180 ? -4.026 -12.215 34.588 1.00 84.06 180 ALA A C 1
ATOM 1413 O O . ALA A 1 180 ? -3.707 -12.522 33.444 1.00 84.06 180 ALA A O 1
ATOM 1414 N N . THR A 1 181 ? -4.409 -10.981 34.922 1.00 87.50 181 THR A N 1
ATOM 1415 C CA . THR A 1 181 ? -4.535 -9.876 33.964 1.00 87.50 181 THR A CA 1
ATOM 1416 C C . THR A 1 181 ? -3.166 -9.453 33.438 1.00 87.50 181 THR A C 1
ATOM 1418 O O . THR A 1 181 ? -2.997 -9.264 32.236 1.00 87.50 181 THR A O 1
ATOM 1421 N N . ALA A 1 182 ? -2.158 -9.374 34.314 1.00 88.00 182 ALA A N 1
ATOM 1422 C CA . ALA A 1 182 ? -0.787 -9.109 33.888 1.00 88.00 182 ALA A CA 1
ATOM 1423 C C . ALA A 1 182 ? -0.236 -10.213 32.978 1.00 88.00 182 ALA A C 1
ATOM 1425 O O . ALA A 1 182 ? 0.417 -9.904 31.985 1.00 88.00 182 ALA A O 1
ATOM 1426 N N . GLN A 1 183 ? -0.529 -11.479 33.285 1.00 89.25 183 GLN A N 1
ATOM 1427 C CA . GLN A 1 183 ? -0.072 -12.599 32.467 1.00 89.25 183 GLN A CA 1
ATOM 1428 C C . GLN A 1 183 ? -0.703 -12.588 31.071 1.00 89.25 183 GLN A C 1
ATOM 1430 O O . GLN A 1 183 ? 0.022 -12.764 30.103 1.00 89.25 183 GLN A O 1
ATOM 1435 N N . ILE A 1 184 ? -2.006 -12.308 30.955 1.00 89.88 184 ILE A N 1
ATOM 1436 C CA . ILE A 1 184 ? -2.693 -12.203 29.655 1.00 89.88 184 ILE A CA 1
ATOM 1437 C C . ILE A 1 184 ? -2.044 -11.129 28.774 1.00 89.88 184 ILE A C 1
ATOM 1439 O O . ILE A 1 184 ? -1.750 -11.372 27.609 1.00 89.88 184 ILE A O 1
ATOM 1443 N N . VAL A 1 185 ? -1.776 -9.943 29.330 1.00 90.81 185 VAL A N 1
ATOM 1444 C CA . VAL A 1 185 ? -1.140 -8.854 28.569 1.00 90.81 185 VAL A CA 1
ATOM 1445 C C . VAL A 1 185 ? 0.295 -9.214 28.172 1.00 90.81 185 VAL A C 1
ATOM 1447 O O . VAL A 1 185 ? 0.713 -8.912 27.057 1.00 90.81 185 VAL A O 1
ATOM 1450 N N . ILE A 1 186 ? 1.043 -9.877 29.058 1.00 90.31 186 ILE A N 1
ATOM 1451 C CA . ILE A 1 186 ? 2.402 -10.355 28.770 1.00 90.31 186 ILE A CA 1
ATOM 1452 C C . ILE A 1 186 ? 2.393 -11.410 27.658 1.00 90.31 186 ILE A C 1
ATOM 1454 O O . ILE A 1 186 ? 3.196 -11.309 26.736 1.00 90.31 186 ILE A O 1
ATOM 1458 N N . ASP A 1 187 ? 1.487 -12.384 27.714 1.00 89.69 187 ASP A N 1
ATOM 1459 C CA . ASP A 1 187 ? 1.383 -13.451 26.715 1.00 89.69 187 ASP A CA 1
ATOM 1460 C C . ASP A 1 187 ? 0.947 -12.879 25.355 1.00 89.69 187 ASP A C 1
ATOM 1462 O O . ASP A 1 187 ? 1.553 -13.188 24.330 1.00 89.69 187 ASP A O 1
ATOM 1466 N N . ALA A 1 188 ? -0.013 -11.948 25.343 1.00 89.88 188 ALA A N 1
ATOM 1467 C CA . ALA A 1 188 ? -0.426 -11.240 24.133 1.00 89.88 188 ALA A CA 1
ATOM 1468 C C . ALA A 1 188 ? 0.722 -10.432 23.502 1.00 89.88 188 ALA A C 1
ATOM 1470 O O . ALA A 1 188 ? 0.853 -10.393 22.277 1.00 89.88 188 ALA A O 1
ATOM 1471 N N . ALA A 1 189 ? 1.562 -9.791 24.322 1.00 88.12 189 ALA A N 1
ATOM 1472 C CA . ALA A 1 189 ? 2.747 -9.083 23.849 1.00 88.12 189 ALA A CA 1
ATOM 1473 C C . ALA A 1 189 ? 3.823 -10.058 23.337 1.00 88.12 189 ALA A C 1
ATOM 1475 O O . ALA A 1 189 ? 4.403 -9.833 22.278 1.00 88.12 189 ALA A O 1
ATOM 1476 N N . ALA A 1 190 ? 4.061 -11.166 24.037 1.00 87.31 190 ALA A N 1
ATOM 1477 C CA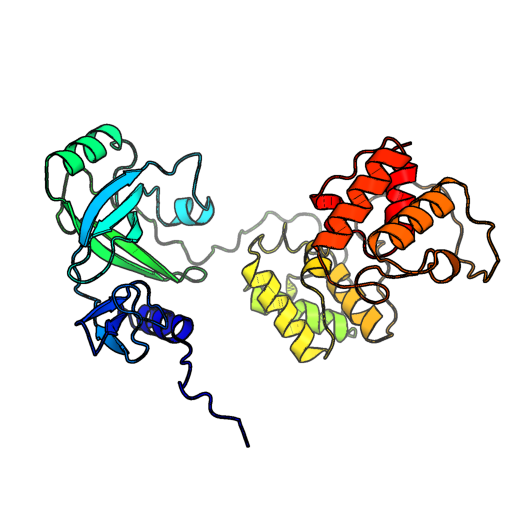 . ALA A 1 190 ? 5.000 -12.200 23.612 1.00 87.31 190 ALA A CA 1
ATOM 1478 C C . ALA A 1 190 ? 4.627 -12.772 22.235 1.00 87.31 190 ALA A C 1
ATOM 1480 O O . ALA A 1 190 ? 5.470 -12.821 21.338 1.00 87.31 190 ALA A O 1
ATOM 1481 N N . ASP A 1 191 ? 3.350 -13.107 22.039 1.00 85.25 191 ASP A N 1
ATOM 1482 C CA . ASP A 1 191 ? 2.835 -13.654 20.785 1.00 85.25 191 ASP A CA 1
ATOM 1483 C C . ASP A 1 191 ? 2.869 -12.630 19.640 1.00 85.25 191 ASP A C 1
ATOM 1485 O O . ASP A 1 191 ? 3.282 -12.961 18.527 1.00 85.25 191 ASP A O 1
ATOM 1489 N N . ALA A 1 192 ? 2.471 -11.378 19.895 1.00 84.81 192 ALA A N 1
ATOM 1490 C CA . ALA A 1 192 ? 2.435 -10.340 18.864 1.00 84.81 192 ALA A CA 1
ATOM 1491 C C . ALA A 1 192 ? 3.833 -9.880 18.417 1.00 84.81 192 ALA A C 1
ATOM 1493 O O . ALA A 1 192 ? 4.020 -9.523 17.253 1.00 84.81 192 ALA A O 1
ATOM 1494 N N . TYR A 1 193 ? 4.811 -9.881 19.328 1.00 83.38 193 TYR A N 1
ATOM 1495 C CA . TYR A 1 193 ? 6.167 -9.385 19.074 1.00 83.38 193 TYR A CA 1
ATOM 1496 C C . TYR A 1 193 ? 7.208 -10.497 18.879 1.00 83.38 193 TYR A C 1
ATOM 1498 O O . TYR A 1 193 ? 8.352 -10.201 18.539 1.00 83.38 193 TYR A O 1
ATOM 1506 N N . GLY A 1 194 ? 6.826 -11.766 19.049 1.00 81.62 194 GLY A N 1
ATOM 1507 C CA . GLY A 1 194 ? 7.708 -12.916 18.842 1.00 81.62 194 GLY A CA 1
ATOM 1508 C C . GLY A 1 194 ? 8.834 -13.032 19.876 1.00 81.62 194 GLY A C 1
ATOM 1509 O O . GLY A 1 194 ? 9.909 -13.538 19.549 1.00 81.62 194 GLY A O 1
ATOM 1510 N N . VAL A 1 195 ? 8.610 -12.555 21.104 1.00 82.81 195 VAL A N 1
ATOM 1511 C CA . VAL A 1 195 ? 9.580 -12.601 22.216 1.00 82.81 195 VAL A CA 1
ATOM 1512 C C . VAL A 1 195 ? 9.142 -13.605 23.284 1.00 82.81 195 VAL A C 1
ATOM 1514 O O . VAL A 1 195 ? 7.977 -13.988 23.346 1.00 82.81 195 VAL A O 1
ATOM 1517 N N . ASP A 1 196 ? 10.058 -14.060 24.141 1.00 77.00 196 ASP A N 1
ATOM 1518 C CA . ASP A 1 196 ? 9.697 -14.971 25.234 1.00 77.00 196 ASP A CA 1
ATOM 1519 C C . ASP A 1 196 ? 8.962 -14.198 26.345 1.00 77.00 196 ASP A C 1
ATOM 1521 O O . ASP A 1 196 ? 9.454 -13.183 26.837 1.00 77.00 196 ASP A O 1
ATOM 1525 N N . ALA A 1 197 ? 7.797 -14.689 26.781 1.00 84.19 197 ALA A N 1
ATOM 1526 C CA . ALA A 1 197 ? 7.006 -14.071 27.851 1.00 84.19 197 ALA A CA 1
ATOM 1527 C C . ALA A 1 197 ? 7.803 -13.862 29.156 1.00 84.19 197 ALA A C 1
ATOM 1529 O O . ALA A 1 197 ? 7.513 -12.946 29.922 1.00 84.19 197 ALA A O 1
ATOM 1530 N N . SER A 1 198 ? 8.834 -14.678 29.413 1.00 83.31 198 SER A N 1
ATOM 1531 C CA . SER A 1 198 ? 9.716 -14.526 30.577 1.00 83.31 198 SER A CA 1
ATOM 1532 C C . SER A 1 198 ? 10.700 -13.352 30.482 1.00 83.31 198 SER A C 1
ATOM 1534 O O . SER A 1 198 ? 11.291 -12.982 31.500 1.00 83.31 198 SER A O 1
ATOM 1536 N N . GLU A 1 199 ? 10.861 -12.753 29.300 1.00 80.81 199 GLU A N 1
ATOM 1537 C CA . GLU A 1 199 ? 11.682 -11.558 29.061 1.00 80.81 199 GLU A CA 1
ATOM 1538 C C . GLU A 1 199 ? 10.870 -10.255 29.172 1.00 80.81 199 GLU A C 1
ATOM 1540 O O . GLU A 1 199 ? 11.449 -9.177 29.311 1.00 80.81 199 GLU A O 1
ATOM 1545 N N . ILE A 1 200 ? 9.536 -10.345 29.183 1.00 83.06 200 ILE A N 1
ATOM 1546 C CA . ILE A 1 200 ? 8.636 -9.199 29.316 1.00 83.06 200 ILE A CA 1
ATOM 1547 C C . ILE A 1 200 ? 8.349 -8.915 30.794 1.00 83.06 200 ILE A C 1
ATOM 1549 O O . ILE A 1 200 ? 8.000 -9.791 31.586 1.00 83.06 200 ILE A O 1
ATOM 1553 N N . THR A 1 201 ? 8.455 -7.645 31.173 1.00 87.25 201 THR A N 1
ATOM 1554 C CA . THR A 1 201 ? 8.108 -7.147 32.505 1.00 87.25 201 THR A CA 1
ATOM 1555 C C . THR A 1 201 ? 7.068 -6.038 32.403 1.00 87.25 201 THR A C 1
ATOM 1557 O O . THR A 1 201 ? 6.872 -5.451 31.347 1.00 87.25 201 THR A O 1
ATOM 1560 N N . LEU A 1 202 ? 6.443 -5.671 33.523 1.00 84.62 202 LEU A N 1
ATOM 1561 C CA . LEU A 1 202 ? 5.530 -4.520 33.567 1.00 84.62 202 LEU A CA 1
ATOM 1562 C C . LEU A 1 202 ? 6.197 -3.201 33.131 1.00 84.62 202 LEU A C 1
ATOM 1564 O O . LEU A 1 202 ? 5.517 -2.312 32.635 1.00 84.62 202 LEU A O 1
ATOM 1568 N N . ALA A 1 203 ? 7.513 -3.076 33.314 1.00 83.06 203 ALA A N 1
ATOM 1569 C CA . ALA A 1 203 ? 8.271 -1.889 32.930 1.00 83.06 203 ALA A CA 1
ATOM 1570 C C . ALA A 1 203 ? 8.758 -1.921 31.473 1.00 83.06 203 ALA A C 1
ATOM 1572 O O . ALA A 1 203 ? 9.355 -0.944 31.038 1.00 83.06 203 ALA A O 1
ATOM 1573 N N . THR A 1 204 ? 8.543 -3.027 30.750 1.00 83.06 204 THR A N 1
ATOM 1574 C CA . THR A 1 204 ? 8.936 -3.158 29.344 1.00 83.06 204 THR A CA 1
ATOM 1575 C C . THR A 1 204 ? 8.156 -2.148 28.513 1.00 83.06 204 THR A C 1
ATOM 1577 O O . THR A 1 204 ? 6.921 -2.158 28.533 1.00 83.06 204 THR A O 1
ATOM 1580 N N . ASP A 1 205 ? 8.880 -1.283 27.808 1.00 85.75 205 ASP A N 1
ATOM 1581 C CA . ASP A 1 205 ? 8.330 -0.317 26.866 1.00 85.75 205 ASP A CA 1
ATOM 1582 C C . ASP A 1 205 ? 8.148 -0.986 25.503 1.00 85.75 205 ASP A C 1
ATOM 1584 O O . ASP A 1 205 ? 9.066 -1.562 24.928 1.00 85.75 205 ASP A O 1
ATOM 1588 N N . ILE A 1 206 ? 6.944 -0.928 24.955 1.00 82.12 206 ILE A N 1
ATOM 1589 C CA . ILE A 1 206 ? 6.616 -1.641 23.726 1.00 82.12 206 ILE A CA 1
ATOM 1590 C C . ILE A 1 206 ? 7.348 -1.035 22.527 1.00 82.12 206 ILE A C 1
ATOM 1592 O O . ILE A 1 206 ? 7.771 -1.766 21.636 1.00 82.12 206 ILE A O 1
ATOM 1596 N N . ARG A 1 207 ? 7.525 0.288 22.496 1.00 77.25 207 ARG A N 1
ATOM 1597 C CA . ARG A 1 207 ? 8.141 0.984 21.360 1.00 77.25 207 ARG A CA 1
ATOM 1598 C C . ARG A 1 207 ? 9.661 0.966 21.441 1.00 77.25 207 ARG A C 1
ATOM 1600 O O . ARG A 1 207 ? 10.306 0.912 20.395 1.00 77.25 207 ARG A O 1
ATOM 1607 N N . GLU A 1 208 ? 10.219 1.053 22.647 1.00 73.00 208 GLU A N 1
ATOM 1608 C CA . GLU A 1 208 ? 11.670 1.054 22.857 1.00 73.00 208 GLU A CA 1
ATOM 1609 C C . GLU A 1 208 ? 12.256 -0.361 22.982 1.00 73.00 208 GLU A C 1
ATOM 1611 O O . GLU A 1 208 ? 13.310 -0.618 22.394 1.00 73.00 208 GLU A O 1
ATOM 1616 N N . ASP A 1 209 ? 11.577 -1.277 23.685 1.00 72.31 209 ASP A N 1
ATOM 1617 C CA . ASP A 1 209 ? 12.121 -2.599 24.028 1.00 72.31 209 ASP A CA 1
ATOM 1618 C C . ASP A 1 209 ? 11.608 -3.740 23.129 1.00 72.31 209 ASP A C 1
ATOM 1620 O O . ASP A 1 209 ? 12.319 -4.732 22.965 1.00 72.31 209 ASP A O 1
ATOM 1624 N N . LEU A 1 210 ? 10.405 -3.629 22.540 1.00 75.00 210 LEU A N 1
ATOM 1625 C CA . LEU A 1 210 ? 9.834 -4.674 21.670 1.00 75.00 210 LEU A CA 1
ATOM 1626 C C . LEU A 1 210 ? 9.943 -4.322 20.178 1.00 75.00 210 LEU A C 1
ATOM 1628 O O . LEU A 1 210 ? 10.771 -4.885 19.462 1.00 75.00 210 LEU A O 1
ATOM 1632 N N . SER A 1 211 ? 9.095 -3.419 19.685 1.00 72.88 211 SER A N 1
ATOM 1633 C CA . SER A 1 211 ? 9.117 -2.906 18.309 1.00 72.88 211 SER A CA 1
ATOM 1634 C C . SER A 1 211 ? 8.170 -1.709 18.158 1.00 72.88 211 SER A C 1
ATOM 1636 O O . SER A 1 211 ? 7.112 -1.632 18.784 1.00 72.88 211 SER A O 1
ATOM 1638 N N . ASN A 1 212 ? 8.505 -0.788 17.255 1.00 65.56 212 ASN A N 1
ATOM 1639 C CA . ASN A 1 212 ? 7.656 0.351 16.895 1.00 65.56 212 ASN A CA 1
ATOM 1640 C C . ASN A 1 212 ? 6.551 -0.003 15.870 1.00 65.56 212 ASN A C 1
ATOM 1642 O O . ASN A 1 212 ? 5.809 0.885 15.437 1.00 65.56 212 ASN A O 1
ATOM 1646 N N . GLU A 1 213 ? 6.436 -1.273 15.468 1.00 67.75 213 GLU A N 1
ATOM 1647 C CA . GLU A 1 213 ? 5.509 -1.711 14.432 1.00 67.75 213 GLU A CA 1
ATOM 1648 C C . GLU A 1 213 ? 4.046 -1.585 14.887 1.00 67.75 213 GLU A C 1
ATOM 1650 O O . GLU A 1 213 ? 3.527 -2.357 15.697 1.00 67.75 213 GLU A O 1
ATOM 1655 N N . SER A 1 214 ? 3.345 -0.604 14.315 1.00 70.12 214 SER A N 1
ATOM 1656 C CA . SER A 1 214 ? 1.942 -0.312 14.647 1.00 70.12 214 SER A CA 1
ATOM 1657 C C . SER A 1 214 ? 0.968 -1.472 14.385 1.00 70.12 214 SER A C 1
ATOM 1659 O O . SER A 1 214 ? -0.089 -1.520 15.011 1.00 70.12 214 SER A O 1
ATOM 1661 N N . MET A 1 215 ? 1.310 -2.424 13.505 1.00 75.75 215 MET A N 1
ATOM 1662 C CA . MET A 1 215 ? 0.473 -3.596 13.222 1.00 75.75 215 MET A CA 1
ATOM 1663 C C . MET A 1 215 ? 0.542 -4.634 14.349 1.00 75.75 215 MET A C 1
ATOM 1665 O O . MET A 1 215 ? -0.503 -5.131 14.768 1.00 75.75 215 MET A O 1
ATOM 1669 N N . LYS A 1 216 ? 1.734 -4.891 14.904 1.00 80.12 216 LYS A N 1
ATOM 1670 C CA . LYS A 1 216 ? 1.927 -5.789 16.057 1.00 80.12 216 LYS A CA 1
ATOM 1671 C C . LYS A 1 216 ? 1.213 -5.280 17.305 1.00 80.12 216 LYS A C 1
ATOM 1673 O O . LYS A 1 216 ? 0.605 -6.066 18.023 1.00 80.12 216 LYS A O 1
ATOM 1678 N N . MET A 1 217 ? 1.162 -3.961 17.489 1.00 83.75 217 MET A N 1
ATOM 1679 C CA . MET A 1 217 ? 0.369 -3.342 18.553 1.00 83.75 217 MET A CA 1
ATOM 1680 C C . MET A 1 217 ? -1.127 -3.667 18.418 1.00 83.75 217 MET A C 1
ATOM 1682 O O . MET A 1 217 ? -1.778 -4.014 19.398 1.00 83.75 217 MET A O 1
ATOM 1686 N N . ILE A 1 218 ? -1.680 -3.599 17.202 1.00 83.56 218 ILE A N 1
ATOM 1687 C CA . ILE A 1 218 ? -3.091 -3.935 16.953 1.00 83.56 218 ILE A CA 1
ATOM 1688 C C . ILE A 1 218 ? -3.348 -5.428 17.189 1.00 83.56 218 ILE A C 1
ATOM 1690 O O . ILE A 1 218 ? -4.384 -5.776 17.749 1.00 83.56 218 ILE A O 1
ATOM 1694 N N . VAL A 1 219 ? -2.415 -6.304 16.799 1.00 83.94 219 VAL A N 1
ATOM 1695 C CA . VAL A 1 219 ? -2.505 -7.748 17.078 1.00 83.94 219 VAL A CA 1
ATOM 1696 C C . VAL A 1 219 ? -2.500 -8.007 18.585 1.00 83.94 219 VAL A C 1
ATOM 1698 O O . VAL A 1 219 ? -3.381 -8.708 19.073 1.00 83.94 219 VAL A O 1
ATOM 1701 N N . MET A 1 220 ? -1.579 -7.386 19.328 1.00 89.81 220 MET A N 1
ATOM 1702 C CA . MET A 1 220 ? -1.518 -7.483 20.788 1.00 89.81 220 MET A CA 1
ATOM 1703 C C . MET A 1 220 ? -2.832 -7.026 21.433 1.00 89.81 220 MET A C 1
ATOM 1705 O O . MET A 1 220 ? -3.392 -7.742 22.258 1.00 89.81 220 MET A O 1
ATOM 1709 N N . ILE A 1 221 ? -3.352 -5.862 21.029 1.00 88.81 221 ILE A N 1
ATOM 1710 C CA . ILE A 1 221 ? -4.626 -5.333 21.532 1.00 88.81 221 ILE A CA 1
ATOM 1711 C C . ILE A 1 221 ? -5.766 -6.297 21.223 1.00 88.81 221 ILE A C 1
ATOM 1713 O O . ILE A 1 221 ? -6.509 -6.638 22.132 1.00 88.81 221 ILE A O 1
ATOM 1717 N N . SER A 1 222 ? -5.870 -6.790 19.987 1.00 86.31 222 SER A N 1
ATOM 1718 C CA . SER A 1 222 ? -6.916 -7.741 19.597 1.00 86.31 222 SER A CA 1
ATOM 1719 C C . SER A 1 222 ? -6.896 -8.994 20.472 1.00 86.31 222 SER A C 1
ATOM 1721 O O . SER A 1 222 ? -7.951 -9.443 20.906 1.00 86.31 222 SER A O 1
ATOM 1723 N N . THR A 1 223 ? -5.713 -9.540 20.767 1.00 87.44 223 THR A N 1
ATOM 1724 C CA . THR A 1 223 ? -5.577 -10.700 21.658 1.00 87.44 223 THR A CA 1
ATOM 1725 C C . THR A 1 223 ? -6.012 -10.361 23.086 1.00 87.44 223 THR A C 1
ATOM 1727 O O . THR A 1 223 ? -6.754 -11.125 23.698 1.00 87.44 223 THR A O 1
ATOM 1730 N N . ILE A 1 224 ? -5.623 -9.192 23.610 1.00 89.69 224 ILE A N 1
ATOM 1731 C CA . ILE A 1 224 ? -6.055 -8.731 24.939 1.00 89.69 224 ILE A CA 1
ATOM 1732 C C . ILE A 1 224 ? -7.582 -8.589 24.991 1.00 89.69 224 ILE A C 1
ATOM 1734 O O . ILE A 1 224 ? -8.209 -9.050 25.946 1.00 89.69 224 ILE A O 1
ATOM 1738 N N . GLU A 1 225 ? -8.194 -7.971 23.982 1.00 87.94 225 GLU A N 1
ATOM 1739 C CA . GLU A 1 225 ? -9.645 -7.789 23.891 1.00 87.94 225 GLU A CA 1
ATOM 1740 C C . GLU A 1 225 ? -10.383 -9.134 23.826 1.00 87.94 225 GLU A C 1
ATOM 1742 O O . GLU A 1 225 ? -11.365 -9.333 24.547 1.00 87.94 225 GLU A O 1
ATOM 1747 N N . ASP A 1 226 ? -9.876 -10.079 23.028 1.00 88.44 226 ASP A N 1
ATOM 1748 C CA . ASP A 1 226 ? -10.447 -11.420 22.880 1.00 88.44 226 ASP A CA 1
ATOM 1749 C C . ASP A 1 226 ? -10.380 -12.231 24.186 1.00 88.44 226 ASP A C 1
ATOM 1751 O O . ASP A 1 226 ? -11.331 -12.943 24.526 1.00 88.44 226 ASP A O 1
ATOM 1755 N N . GLU A 1 227 ? -9.285 -12.122 24.945 1.00 85.06 227 GLU A N 1
ATOM 1756 C CA . GLU A 1 227 ? -9.090 -12.895 26.179 1.00 85.06 227 GLU A CA 1
ATOM 1757 C C . GLU A 1 227 ? -9.752 -12.272 27.413 1.00 85.06 227 GLU A C 1
ATOM 1759 O O . GLU A 1 227 ? -10.229 -12.989 28.298 1.00 85.06 227 GLU A O 1
ATOM 1764 N N . THR A 1 228 ? -9.814 -10.942 27.482 1.00 81.06 228 THR A N 1
ATOM 1765 C CA . THR A 1 228 ? -10.320 -10.211 28.659 1.00 81.06 228 THR A CA 1
ATOM 1766 C C . THR A 1 228 ? -11.752 -9.715 28.484 1.00 81.06 228 THR A C 1
ATOM 1768 O O . THR A 1 228 ? -12.399 -9.338 29.464 1.00 81.06 228 THR A O 1
ATOM 1771 N N . ASN A 1 229 ? -12.281 -9.750 27.254 1.00 83.62 229 ASN A N 1
ATOM 1772 C CA . ASN A 1 229 ? -13.587 -9.202 26.882 1.00 83.62 229 ASN A CA 1
ATOM 1773 C C . ASN A 1 229 ? -13.726 -7.708 27.260 1.00 83.62 229 ASN A C 1
ATOM 1775 O O . ASN A 1 229 ? -14.804 -7.235 27.636 1.00 83.62 229 ASN A O 1
ATOM 1779 N N . VAL A 1 230 ? -12.614 -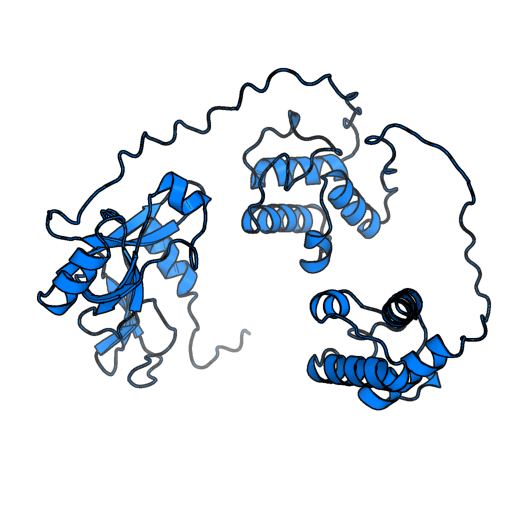6.977 27.175 1.00 82.31 230 VAL A N 1
ATOM 1780 C CA . VAL A 1 230 ? -12.509 -5.516 27.294 1.00 82.31 230 VAL A CA 1
ATOM 1781 C C . VAL A 1 230 ? -12.314 -4.927 25.893 1.00 82.31 230 VAL A C 1
ATOM 1783 O O . VAL A 1 230 ? -11.935 -5.640 24.973 1.00 82.31 230 VAL A O 1
ATOM 1786 N N . THR A 1 231 ? -12.596 -3.637 25.713 1.00 83.69 231 THR A N 1
ATOM 1787 C CA . THR A 1 231 ? -12.269 -2.898 24.486 1.00 83.69 231 THR A CA 1
ATOM 1788 C C . THR A 1 231 ? -11.254 -1.813 24.819 1.00 83.69 231 THR A C 1
ATOM 1790 O O . THR A 1 231 ? -11.487 -1.030 25.743 1.00 83.69 231 THR A O 1
ATOM 1793 N N . ILE A 1 232 ? -10.148 -1.781 24.079 1.00 81.69 232 ILE A N 1
ATOM 1794 C CA . ILE A 1 232 ? -9.089 -0.777 24.176 1.00 81.69 232 ILE A CA 1
ATOM 1795 C C . ILE A 1 232 ? -9.149 0.047 22.896 1.00 81.69 232 ILE A C 1
ATOM 1797 O O . ILE A 1 232 ? -8.862 -0.431 21.798 1.00 81.69 232 ILE A O 1
ATOM 1801 N N . GLU A 1 233 ? -9.537 1.311 23.016 1.00 75.94 233 GLU A N 1
ATOM 1802 C CA . GLU A 1 233 ? -9.681 2.149 21.833 1.00 75.94 233 GLU A CA 1
ATOM 1803 C C . GLU A 1 233 ? -8.319 2.434 21.187 1.00 75.94 233 GLU A C 1
ATOM 1805 O O . GLU A 1 233 ? -7.328 2.705 21.861 1.00 75.94 233 GLU A O 1
ATOM 1810 N N . ILE A 1 234 ? -8.267 2.449 19.850 1.00 71.12 234 ILE A N 1
ATOM 1811 C CA . ILE A 1 234 ? -7.021 2.656 19.084 1.00 71.12 234 ILE A CA 1
ATOM 1812 C C . ILE A 1 234 ? -6.319 3.968 19.479 1.00 71.12 234 ILE A C 1
ATOM 1814 O O . ILE A 1 234 ? -5.092 4.063 19.456 1.00 71.12 234 ILE A O 1
ATOM 1818 N N . GLN A 1 235 ? -7.094 4.990 19.847 1.00 64.19 235 GLN A N 1
ATOM 1819 C CA . GLN A 1 235 ? -6.553 6.273 20.294 1.00 64.19 235 GLN A CA 1
ATOM 1820 C C . GLN A 1 235 ? -5.960 6.180 21.708 1.00 64.19 235 GLN A C 1
ATOM 1822 O O . GLN A 1 235 ? -4.902 6.753 21.949 1.00 64.19 235 GLN A O 1
ATOM 1827 N N . GLU A 1 236 ? -6.569 5.408 22.611 1.00 73.19 236 GLU A N 1
ATOM 1828 C CA . GLU A 1 236 ? -6.047 5.140 23.958 1.00 73.19 236 GLU A CA 1
ATOM 1829 C C . GLU A 1 236 ? -4.726 4.368 23.866 1.00 73.19 236 GLU A C 1
ATOM 1831 O O . GLU A 1 236 ? -3.712 4.798 24.414 1.00 73.19 236 GLU A O 1
ATOM 1836 N N . ALA A 1 237 ? -4.701 3.319 23.041 1.00 74.44 237 ALA A N 1
ATOM 1837 C CA . ALA A 1 237 ? -3.518 2.509 22.776 1.00 74.44 237 ALA A CA 1
ATOM 1838 C C . ALA A 1 237 ? -2.306 3.297 22.255 1.00 74.44 237 ALA A C 1
ATOM 1840 O O . ALA A 1 237 ? -1.161 2.929 22.525 1.00 74.44 237 ALA A O 1
ATOM 1841 N N . SER A 1 238 ? -2.517 4.402 21.530 1.00 74.69 238 SER A N 1
ATOM 1842 C CA . SER A 1 238 ? -1.405 5.244 21.071 1.00 74.69 238 SER A CA 1
ATOM 1843 C C . SER A 1 238 ? -0.618 5.905 22.210 1.00 74.69 238 SER A C 1
ATOM 1845 O O . SER A 1 238 ? 0.556 6.222 22.019 1.00 74.69 238 SER A O 1
ATOM 1847 N N . ASN A 1 239 ? -1.221 6.048 23.393 1.00 75.69 239 ASN A N 1
ATOM 1848 C CA . ASN A 1 239 ? -0.603 6.676 24.561 1.00 75.69 239 ASN A CA 1
ATOM 1849 C C . ASN A 1 239 ? -0.034 5.663 25.561 1.00 75.69 239 ASN A C 1
ATOM 1851 O O . ASN A 1 239 ? 0.734 6.045 26.440 1.00 75.69 239 ASN A O 1
ATOM 1855 N N . LEU A 1 240 ? -0.386 4.384 25.425 1.00 84.31 240 LEU A N 1
ATOM 1856 C CA . LEU A 1 240 ? 0.144 3.312 26.261 1.00 84.31 240 LEU A CA 1
ATOM 1857 C C . LEU A 1 240 ? 1.557 2.972 25.779 1.00 84.31 240 LEU A C 1
ATOM 1859 O O . LEU A 1 240 ? 1.756 2.666 24.599 1.00 84.31 240 LEU A O 1
ATOM 1863 N N . MET A 1 241 ? 2.542 3.089 26.666 1.00 81.81 241 MET A N 1
ATOM 1864 C CA . MET A 1 241 ? 3.962 2.913 26.338 1.00 81.81 241 MET A CA 1
ATOM 1865 C C . MET A 1 241 ? 4.486 1.591 26.886 1.00 81.81 241 MET A C 1
ATOM 1867 O O . MET A 1 241 ? 5.222 0.893 26.200 1.00 81.81 241 MET A O 1
ATOM 1871 N N . THR A 1 242 ? 4.052 1.207 28.084 1.00 89.31 242 THR A N 1
ATOM 1872 C CA . THR A 1 242 ? 4.560 0.045 28.814 1.00 89.31 242 THR A CA 1
ATOM 1873 C C . THR A 1 242 ? 3.511 -1.041 28.989 1.00 89.31 242 THR A C 1
ATOM 1875 O O . THR A 1 242 ? 2.310 -0.779 28.974 1.00 89.31 242 THR A O 1
ATOM 1878 N N . ILE A 1 243 ? 3.955 -2.269 29.251 1.00 90.38 243 ILE A N 1
ATOM 1879 C CA . ILE A 1 243 ? 3.065 -3.382 29.613 1.00 90.38 243 ILE A CA 1
ATOM 1880 C C . ILE A 1 243 ? 2.195 -3.031 30.832 1.00 90.38 243 ILE A C 1
ATOM 1882 O O . ILE A 1 243 ? 1.015 -3.375 30.859 1.00 90.38 243 ILE A O 1
ATOM 1886 N N . ALA A 1 244 ? 2.727 -2.295 31.816 1.00 86.44 244 ALA A N 1
ATOM 1887 C CA . ALA A 1 244 ? 1.946 -1.807 32.954 1.00 86.44 244 ALA A CA 1
ATOM 1888 C C . ALA A 1 244 ? 0.764 -0.924 32.534 1.00 86.44 244 ALA A C 1
ATOM 1890 O O . ALA A 1 244 ? -0.298 -1.016 33.150 1.00 86.44 244 ALA A O 1
ATOM 1891 N N . ASP A 1 245 ? 0.929 -0.101 31.497 1.00 88.75 245 ASP A N 1
ATOM 1892 C CA . ASP A 1 245 ? -0.132 0.780 31.008 1.00 88.75 245 ASP A CA 1
ATOM 1893 C C . ASP A 1 245 ? -1.299 -0.046 30.457 1.00 88.75 245 ASP A C 1
ATOM 1895 O O . ASP A 1 245 ? -2.446 0.169 30.847 1.00 88.75 245 ASP A O 1
ATOM 1899 N N . PHE A 1 246 ? -1.009 -1.071 29.649 1.00 90.62 246 PHE A N 1
ATOM 1900 C CA . PHE A 1 246 ? -2.027 -1.996 29.140 1.00 90.62 246 PHE A CA 1
ATOM 1901 C C . PHE A 1 246 ? -2.704 -2.783 30.264 1.00 90.62 246 PHE A C 1
ATOM 1903 O O . PHE A 1 246 ? -3.930 -2.883 30.296 1.00 90.62 246 PHE A O 1
ATOM 1910 N N . VAL A 1 247 ? -1.934 -3.292 31.230 1.00 89.38 247 VAL A N 1
ATOM 1911 C CA . VAL A 1 247 ? -2.496 -4.002 32.389 1.00 89.38 247 VAL A CA 1
ATOM 1912 C C . VAL A 1 247 ? -3.423 -3.095 33.196 1.00 89.38 247 VAL A C 1
ATOM 1914 O O . VAL A 1 247 ? -4.490 -3.534 33.618 1.00 89.38 247 VAL A O 1
ATOM 1917 N N . ASN A 1 248 ? -3.057 -1.830 33.394 1.00 88.00 248 ASN A N 1
ATOM 1918 C CA . ASN A 1 248 ? -3.877 -0.877 34.134 1.00 88.00 248 ASN A CA 1
ATOM 1919 C C . ASN A 1 248 ? -5.183 -0.545 33.412 1.00 88.00 248 ASN A C 1
ATOM 1921 O O . ASN A 1 248 ? -6.224 -0.539 34.066 1.00 88.00 248 ASN A O 1
ATOM 1925 N N . VAL A 1 249 ? -5.148 -0.357 32.090 1.00 86.81 249 VAL A N 1
ATOM 1926 C CA . VAL A 1 249 ? -6.356 -0.137 31.278 1.00 86.81 249 VAL A CA 1
ATOM 1927 C C . VAL A 1 249 ? -7.305 -1.327 31.386 1.00 86.81 249 VAL A C 1
ATOM 1929 O O . VAL A 1 249 ? -8.491 -1.164 31.675 1.00 86.81 249 VAL A O 1
ATOM 1932 N N . VAL A 1 250 ? -6.790 -2.549 31.231 1.00 87.81 250 VAL A N 1
ATOM 1933 C CA . VAL A 1 250 ? -7.613 -3.760 31.341 1.00 87.81 250 VAL A CA 1
ATOM 1934 C C . VAL A 1 250 ? -8.206 -3.885 32.746 1.00 87.81 250 VAL A C 1
ATOM 1936 O O . VAL A 1 250 ? -9.403 -4.129 32.895 1.00 87.81 250 VAL A O 1
ATOM 1939 N N . LYS A 1 251 ? -7.403 -3.657 33.789 1.00 87.38 251 LYS A N 1
ATOM 1940 C CA . LYS A 1 251 ? -7.862 -3.719 35.183 1.00 87.38 251 LYS A CA 1
ATOM 1941 C C . LYS A 1 251 ? -8.923 -2.679 35.507 1.00 87.38 251 LYS A C 1
ATOM 1943 O O . LYS A 1 251 ? -9.909 -3.016 36.155 1.00 87.38 251 LYS A O 1
ATOM 1948 N N . GLU A 1 252 ? -8.765 -1.446 35.035 1.00 86.25 252 GLU A N 1
ATOM 1949 C CA . GLU A 1 252 ? -9.765 -0.391 35.212 1.00 86.25 252 GLU A CA 1
ATOM 1950 C C . GLU A 1 252 ? -11.116 -0.804 34.612 1.00 86.25 252 GLU A C 1
ATOM 1952 O O . GLU A 1 252 ? -12.158 -0.670 35.257 1.00 86.25 252 GLU A O 1
ATOM 1957 N N . ARG A 1 253 ? -11.098 -1.406 33.419 1.00 85.56 253 ARG A N 1
ATOM 1958 C CA . ARG A 1 253 ? -12.307 -1.872 32.724 1.00 85.56 253 ARG A CA 1
ATOM 1959 C C . ARG A 1 253 ? -12.936 -3.106 33.374 1.00 85.56 253 ARG A C 1
ATOM 1961 O O . ARG A 1 253 ? -14.159 -3.248 33.348 1.00 85.56 253 ARG A O 1
ATOM 1968 N N . LEU A 1 254 ? -12.129 -3.969 33.988 1.00 81.75 254 LEU A N 1
ATOM 1969 C CA . LEU A 1 254 ? -12.594 -5.123 34.765 1.00 81.75 254 LEU A CA 1
ATOM 1970 C C . LEU A 1 254 ? -13.025 -4.757 36.200 1.00 81.75 254 LEU A C 1
ATOM 1972 O O . LEU A 1 254 ? -13.636 -5.580 36.885 1.00 81.75 254 LEU A O 1
ATOM 1976 N N . GLY A 1 255 ? -12.757 -3.527 36.658 1.00 79.81 255 GLY A N 1
ATOM 1977 C CA . GLY A 1 255 ? -13.023 -3.086 38.030 1.00 79.81 255 GLY A CA 1
ATOM 1978 C C . GLY A 1 255 ? -12.061 -3.682 39.067 1.00 79.81 255 GLY A C 1
ATOM 1979 O O . GLY A 1 255 ? -12.435 -3.854 40.229 1.00 79.81 255 GLY A O 1
ATOM 1980 N N . GLU A 1 256 ? -10.845 -4.031 38.646 1.00 79.44 256 GLU A N 1
ATOM 1981 C CA . GLU A 1 256 ? -9.774 -4.587 39.476 1.00 79.44 256 GLU A CA 1
ATOM 1982 C C . GLU A 1 256 ? -8.846 -3.489 40.029 1.00 79.44 256 GLU A C 1
ATOM 1984 O O . GLU A 1 256 ? -8.795 -2.368 39.522 1.00 79.44 256 GLU A O 1
ATOM 1989 N N . GLU A 1 257 ? -8.083 -3.797 41.084 1.00 76.94 257 GLU A N 1
ATOM 1990 C CA . GLU A 1 257 ? -7.087 -2.859 41.619 1.00 76.94 257 GLU A CA 1
ATOM 1991 C C . GLU A 1 257 ? -5.904 -2.697 40.649 1.00 76.94 257 GLU A C 1
ATOM 1993 O O . GLU A 1 257 ? -5.170 -3.654 40.376 1.00 76.94 257 GLU A O 1
ATOM 1998 N N . THR A 1 258 ? -5.703 -1.470 40.159 1.00 81.06 258 THR A N 1
ATOM 1999 C CA . THR A 1 258 ? -4.607 -1.096 39.256 1.00 81.06 258 THR A CA 1
ATOM 2000 C C . THR A 1 258 ? -3.242 -1.140 39.947 1.00 81.06 258 THR A C 1
ATOM 2002 O O . THR A 1 258 ? -3.104 -1.055 41.171 1.00 81.06 258 THR A O 1
ATOM 2005 N N . ILE A 1 259 ? -2.195 -1.292 39.143 1.00 75.88 259 ILE A N 1
ATOM 2006 C CA . ILE A 1 259 ? -0.810 -1.374 39.596 1.00 75.88 259 ILE A CA 1
ATOM 2007 C C . ILE A 1 259 ? -0.246 0.051 39.688 1.00 75.88 259 ILE A C 1
ATOM 2009 O O . ILE A 1 259 ? -0.254 0.806 38.718 1.00 75.88 259 ILE A O 1
ATOM 2013 N N . SER A 1 260 ? 0.250 0.439 40.868 1.00 62.12 260 SER A N 1
ATOM 2014 C CA . SER A 1 260 ? 0.846 1.767 41.085 1.00 62.12 260 SER A CA 1
ATOM 2015 C C . SER A 1 260 ? 2.168 1.938 40.322 1.00 62.12 260 SER A C 1
ATOM 2017 O O . SER A 1 260 ? 3.058 1.096 40.426 1.00 62.12 260 SER A O 1
ATOM 2019 N N . ALA A 1 261 ? 2.324 3.076 39.638 1.00 42.50 261 ALA A N 1
ATOM 2020 C CA . ALA A 1 261 ? 3.416 3.413 38.711 1.00 42.50 261 ALA A CA 1
ATOM 2021 C C . ALA A 1 261 ? 4.832 3.598 39.323 1.00 42.50 261 ALA A C 1
ATOM 2023 O O . ALA A 1 261 ? 5.728 4.130 38.672 1.00 42.50 261 ALA A O 1
ATOM 2024 N N . ASP A 1 262 ? 5.088 3.177 40.564 1.00 36.50 262 ASP A N 1
ATOM 2025 C CA . ASP A 1 262 ? 6.315 3.538 41.297 1.00 36.50 262 ASP A CA 1
ATOM 2026 C C . ASP A 1 262 ? 7.416 2.458 41.227 1.00 36.50 262 ASP A C 1
ATOM 2028 O O . ASP A 1 262 ? 7.906 1.976 42.250 1.00 36.50 262 ASP A O 1
ATOM 2032 N N . THR A 1 263 ? 7.804 2.035 40.014 1.00 32.84 263 THR A N 1
ATOM 2033 C CA . THR A 1 263 ? 8.979 1.148 39.812 1.00 32.84 263 THR A CA 1
ATOM 2034 C C . THR A 1 263 ? 9.906 1.498 38.639 1.00 32.84 263 THR A C 1
ATOM 2036 O O . THR A 1 263 ? 10.752 0.680 38.284 1.00 32.84 263 THR A O 1
ATOM 2039 N N . ALA A 1 264 ? 9.881 2.727 38.110 1.00 31.05 264 ALA A N 1
ATOM 2040 C CA . ALA A 1 264 ? 10.908 3.177 37.160 1.00 31.05 264 ALA A CA 1
ATOM 2041 C C . ALA A 1 264 ? 11.179 4.695 37.187 1.00 31.05 264 ALA A C 1
ATOM 2043 O O . ALA A 1 264 ? 11.083 5.357 36.165 1.00 31.05 264 ALA A O 1
ATOM 2044 N N . SER A 1 265 ? 11.565 5.280 38.330 1.00 28.28 265 SER A N 1
ATOM 2045 C CA . SER A 1 265 ? 12.433 6.475 38.308 1.00 28.28 265 SER A CA 1
ATOM 2046 C C . SER A 1 265 ? 13.026 6.806 39.678 1.00 28.28 265 SER A C 1
ATOM 2048 O O . SER A 1 265 ? 12.347 6.808 40.702 1.00 28.28 265 SER A O 1
ATOM 2050 N N . GLY A 1 266 ? 14.321 7.117 39.709 1.00 25.77 266 GLY A N 1
ATOM 2051 C CA . GLY A 1 266 ? 14.992 7.628 40.898 1.00 25.77 266 GLY A CA 1
ATOM 2052 C C . GLY A 1 266 ? 14.497 9.029 41.274 1.00 25.77 266 GLY A C 1
ATOM 2053 O O . GLY A 1 266 ? 14.789 9.996 40.585 1.00 25.77 266 GLY A O 1
ATOM 2054 N N . SER A 1 267 ? 13.800 9.112 42.410 1.00 25.73 267 SER A N 1
ATOM 2055 C CA . SER A 1 267 ? 13.635 10.254 43.329 1.00 25.73 267 SER A CA 1
ATOM 2056 C C . SER A 1 267 ? 14.250 11.611 42.920 1.00 25.73 267 SER A C 1
ATOM 2058 O O . SER A 1 267 ? 15.472 11.750 42.971 1.00 25.73 267 SER A O 1
ATOM 2060 N N . VAL A 1 268 ? 13.418 12.667 42.893 1.00 23.81 268 VAL A N 1
ATOM 2061 C CA . VAL A 1 268 ? 13.412 13.685 43.973 1.00 23.81 268 VAL A CA 1
ATOM 2062 C C . VAL A 1 268 ? 11.975 14.085 44.338 1.00 23.81 268 VAL A C 1
ATOM 2064 O O . VAL A 1 268 ? 11.176 14.490 43.505 1.00 23.81 268 VAL A O 1
ATOM 2067 N N . SER A 1 269 ? 11.719 13.963 45.638 1.00 27.12 269 SER A N 1
ATOM 2068 C CA . SER A 1 269 ? 10.550 14.317 46.445 1.00 27.12 269 SER A CA 1
ATOM 2069 C C . SER A 1 269 ? 9.955 15.718 46.240 1.00 27.12 269 SER A C 1
ATOM 2071 O O . SER A 1 269 ? 10.690 16.704 46.171 1.00 27.12 269 SER A O 1
ATOM 2073 N N . GLY A 1 270 ? 8.625 15.802 46.385 1.00 23.47 270 GLY A N 1
ATOM 2074 C CA . GLY A 1 270 ? 8.008 16.930 47.081 1.00 23.47 270 GLY A CA 1
ATOM 2075 C C . GLY A 1 270 ? 6.494 17.098 46.923 1.00 23.47 270 GLY A C 1
ATOM 2076 O O . GLY A 1 270 ? 6.076 17.951 46.156 1.00 23.47 270 GLY A O 1
ATOM 2077 N N . GLY A 1 271 ? 5.692 16.420 47.757 1.00 25.12 271 GLY A N 1
ATOM 2078 C CA . GLY A 1 271 ? 4.416 16.989 48.230 1.00 25.12 271 GLY A CA 1
ATOM 2079 C C . GLY A 1 271 ? 3.141 16.200 47.934 1.00 25.12 271 GLY A C 1
ATOM 2080 O O . GLY A 1 271 ? 2.492 16.389 46.918 1.00 25.12 271 GLY A O 1
ATOM 2081 N N . THR A 1 272 ? 2.743 15.389 48.907 1.00 25.00 272 THR A N 1
ATOM 2082 C CA . THR A 1 272 ? 1.431 14.751 49.080 1.00 25.00 272 THR A CA 1
ATOM 2083 C C . THR A 1 272 ? 0.238 15.711 48.990 1.00 25.00 272 THR A C 1
ATOM 2085 O O . THR A 1 272 ? 0.251 16.728 49.683 1.00 25.00 272 THR A O 1
ATOM 2088 N N . ALA A 1 273 ? -0.853 15.284 48.348 1.00 26.30 273 ALA A N 1
ATOM 2089 C CA . ALA A 1 273 ? -2.169 15.178 48.993 1.00 26.30 273 ALA A CA 1
ATOM 2090 C C . ALA A 1 273 ? -3.138 14.341 48.142 1.00 26.30 273 ALA A C 1
ATOM 2092 O O . ALA A 1 273 ? -3.245 14.515 46.934 1.00 26.30 273 ALA A O 1
ATOM 2093 N N . ALA A 1 274 ? -3.806 13.414 48.821 1.00 25.17 274 ALA A N 1
ATOM 2094 C CA . ALA A 1 274 ? -4.756 12.457 48.291 1.00 25.17 274 ALA A CA 1
ATOM 2095 C C . ALA A 1 274 ? -6.108 13.087 47.925 1.00 25.17 274 ALA A C 1
ATOM 2097 O O . ALA A 1 274 ? -6.461 14.171 48.389 1.00 25.17 274 ALA A O 1
ATOM 2098 N N . ALA A 1 275 ? -6.848 12.317 47.130 1.00 36.19 275 ALA A N 1
ATOM 2099 C CA . ALA A 1 275 ? -8.199 12.539 46.649 1.00 36.19 275 ALA A CA 1
ATOM 2100 C C . ALA A 1 275 ? -9.189 13.097 47.682 1.00 36.19 275 ALA A C 1
ATOM 2102 O O . ALA A 1 275 ? -9.262 12.634 48.822 1.00 36.19 275 ALA A O 1
ATOM 2103 N N . THR A 1 276 ? -10.077 13.958 47.193 1.00 22.06 276 THR A N 1
ATOM 2104 C CA . THR A 1 276 ? -11.459 14.033 47.664 1.00 22.06 276 THR A CA 1
ATOM 2105 C C . THR A 1 276 ? -12.372 14.206 46.461 1.00 22.06 276 THR A C 1
ATOM 2107 O O . THR A 1 276 ? -12.283 15.205 45.754 1.00 22.06 276 THR A O 1
ATOM 2110 N N . ALA A 1 277 ? -13.261 13.234 46.260 1.00 41.72 277 ALA A N 1
ATOM 2111 C CA . ALA A 1 277 ? -14.534 13.485 45.610 1.00 41.72 277 ALA A CA 1
ATOM 2112 C C . ALA A 1 277 ? -15.233 14.619 46.373 1.00 41.72 277 ALA A C 1
ATOM 2114 O O . ALA A 1 277 ? -15.438 14.497 47.583 1.00 41.72 277 ALA A O 1
ATOM 2115 N N . ASP A 1 278 ? -15.587 15.696 45.680 1.00 25.34 278 ASP A N 1
ATOM 2116 C CA . ASP A 1 278 ? -16.555 16.660 46.182 1.00 25.34 278 ASP A CA 1
ATOM 2117 C C . ASP A 1 278 ? -17.534 17.009 45.066 1.00 25.34 278 ASP A C 1
ATOM 2119 O O . ASP A 1 278 ? -17.188 17.580 44.034 1.00 25.34 278 ASP A O 1
ATOM 2123 N N . ALA A 1 279 ? -18.780 16.609 45.289 1.00 36.28 279 ALA A N 1
ATOM 2124 C CA . ALA A 1 279 ? -19.925 17.153 44.596 1.00 36.28 279 ALA A CA 1
ATOM 2125 C C . ALA A 1 279 ? -20.143 18.569 45.148 1.00 36.28 279 ALA A C 1
ATOM 2127 O O . ALA A 1 279 ? -20.903 18.767 46.095 1.00 36.28 279 ALA A O 1
ATOM 2128 N N . GLY A 1 280 ? -19.446 19.541 44.565 1.00 27.75 280 GLY A N 1
ATOM 2129 C CA . GLY A 1 280 ? -19.570 20.957 44.879 1.00 27.75 280 GLY A CA 1
ATOM 2130 C C . GLY A 1 280 ? -19.876 21.739 43.611 1.00 27.75 280 GLY A C 1
ATOM 2131 O O . GLY A 1 280 ? -19.205 21.590 42.598 1.00 27.75 280 GLY A O 1
ATOM 2132 N N . THR A 1 281 ? -20.916 22.566 43.652 1.00 39.00 281 THR A N 1
ATOM 2133 C CA . THR A 1 281 ? -21.219 23.565 42.625 1.00 39.00 281 THR A CA 1
ATOM 2134 C C . THR A 1 281 ? -20.076 24.583 42.557 1.00 39.00 281 THR A C 1
ATOM 2136 O O . THR A 1 281 ? -20.132 25.612 43.233 1.00 39.00 281 THR A O 1
ATOM 2139 N N . GLU A 1 282 ? -19.024 24.291 41.796 1.00 43.16 282 GLU A N 1
ATOM 2140 C CA . GLU A 1 282 ? -18.029 25.294 41.433 1.00 43.16 282 GLU A CA 1
ATOM 2141 C C . GLU A 1 282 ? -18.659 26.233 40.406 1.00 43.16 282 GLU A C 1
ATOM 2143 O O . GLU A 1 282 ? -19.170 25.814 39.365 1.00 43.16 282 GLU A O 1
ATOM 2148 N N . GLU A 1 283 ? -18.709 27.519 40.742 1.00 59.91 283 GLU A N 1
ATOM 2149 C CA . GLU A 1 283 ? -19.165 28.541 39.815 1.00 59.91 283 GLU A CA 1
ATOM 2150 C C . GLU A 1 283 ? -18.209 28.539 38.618 1.00 59.91 283 GLU A C 1
ATOM 2152 O O . GLU A 1 283 ? -17.026 28.837 38.776 1.00 59.91 283 GLU A O 1
ATOM 2157 N N . LEU A 1 284 ? -18.709 28.158 37.438 1.00 74.00 284 LEU A N 1
ATOM 2158 C CA . LEU A 1 284 ? -17.915 28.113 36.211 1.00 74.00 284 LEU A CA 1
ATOM 2159 C C . LEU A 1 284 ? -17.198 29.456 36.022 1.00 74.00 284 LEU A C 1
ATOM 2161 O O . LEU A 1 284 ? -17.843 30.513 36.036 1.00 74.00 284 LEU A O 1
ATOM 2165 N N . ASP A 1 285 ? -15.877 29.420 35.862 1.00 84.88 285 ASP A N 1
ATOM 2166 C CA . ASP A 1 285 ? -15.107 30.621 35.555 1.00 84.88 285 ASP A CA 1
ATOM 2167 C C . ASP A 1 285 ? -15.441 31.148 34.149 1.00 84.88 285 ASP A C 1
ATOM 2169 O O . ASP A 1 285 ? -16.141 30.508 33.358 1.00 84.88 285 ASP A O 1
ATOM 2173 N N . ASP A 1 286 ? -14.991 32.363 33.845 1.00 87.06 286 ASP A N 1
ATOM 2174 C CA . ASP A 1 286 ? -15.348 33.030 32.590 1.00 87.06 286 ASP A CA 1
ATOM 2175 C C . ASP A 1 286 ? -14.839 32.269 31.351 1.00 87.06 286 ASP A C 1
ATOM 2177 O O . ASP A 1 286 ? -15.470 32.335 30.297 1.00 87.06 286 ASP A O 1
ATOM 2181 N N . ILE A 1 287 ? -13.746 31.505 31.479 1.00 89.38 287 ILE A N 1
ATOM 2182 C CA . ILE A 1 287 ? -13.203 30.660 30.404 1.00 89.38 287 ILE A CA 1
ATOM 2183 C C . ILE A 1 287 ? -14.129 29.465 30.176 1.00 89.38 287 ILE A C 1
ATOM 2185 O O . ILE A 1 287 ? -14.554 29.223 29.050 1.00 89.38 287 ILE A O 1
ATOM 2189 N N . ALA A 1 288 ? -14.505 28.760 31.244 1.00 89.38 288 ALA A N 1
ATOM 2190 C CA . ALA A 1 288 ? -15.426 27.634 31.185 1.00 89.38 288 ALA A CA 1
ATOM 2191 C C . ALA A 1 288 ? -16.782 28.034 30.597 1.00 89.38 288 ALA A C 1
ATOM 2193 O O . ALA A 1 288 ? -17.298 27.346 29.719 1.00 89.38 288 ALA A O 1
ATOM 2194 N N . LYS A 1 289 ? -17.329 29.181 31.016 1.00 91.81 289 LYS A N 1
ATOM 2195 C CA . LYS A 1 289 ? -18.578 29.727 30.464 1.00 91.81 289 LYS A CA 1
ATOM 2196 C C . LYS A 1 289 ? -18.473 30.007 28.965 1.00 91.81 289 LYS A C 1
ATOM 2198 O O . LYS A 1 289 ? -19.406 29.699 28.232 1.00 91.81 289 LYS A O 1
ATOM 2203 N N . LYS A 1 290 ? -17.355 30.578 28.509 1.00 91.75 290 LYS A N 1
ATOM 2204 C CA . LYS A 1 290 ? -17.132 30.873 27.088 1.00 91.75 290 LYS A CA 1
ATOM 2205 C C . LYS A 1 290 ? -16.985 29.609 26.246 1.00 91.75 290 LYS A C 1
ATOM 2207 O O . LYS A 1 290 ? -17.651 29.503 25.228 1.00 91.75 290 LYS A O 1
ATOM 2212 N N . VAL A 1 291 ? -16.193 28.634 26.693 1.00 92.44 291 VAL A N 1
ATOM 2213 C CA . VAL A 1 291 ? -16.041 27.350 25.984 1.00 92.44 291 VAL A CA 1
ATOM 2214 C C . VAL A 1 291 ? -17.380 26.610 25.895 1.00 92.44 291 VAL A C 1
ATOM 2216 O O . VAL A 1 291 ? -17.730 26.102 24.834 1.00 92.44 291 VAL A O 1
ATOM 2219 N N . ILE A 1 292 ? -18.169 26.614 26.977 1.00 93.25 292 ILE A N 1
ATOM 2220 C CA . ILE A 1 292 ? -19.533 26.065 26.982 1.00 93.25 292 ILE A CA 1
ATOM 2221 C C . ILE A 1 292 ? -20.431 26.791 25.973 1.00 93.25 292 ILE A C 1
ATOM 2223 O O . ILE A 1 292 ? -21.199 26.143 25.266 1.00 93.25 292 ILE A O 1
ATOM 2227 N N . GLN A 1 293 ? -20.327 28.117 25.875 1.00 91.81 293 GLN A N 1
ATOM 2228 C CA . GLN A 1 293 ? -21.114 28.898 24.924 1.00 91.81 293 GLN A CA 1
ATOM 2229 C C . GLN A 1 293 ? -20.737 28.582 23.466 1.00 91.81 293 GLN A C 1
ATOM 2231 O O . GLN A 1 293 ? -21.635 28.344 22.665 1.00 91.81 293 GLN A O 1
ATOM 2236 N N . CYS A 1 294 ? -19.445 28.484 23.136 1.00 92.06 294 CYS A N 1
ATOM 2237 C CA . CYS A 1 294 ? -18.989 28.070 21.802 1.00 92.06 294 CYS A CA 1
ATOM 2238 C C . CYS A 1 294 ? -19.493 26.661 21.442 1.00 92.06 294 CYS A C 1
ATOM 2240 O O . CYS A 1 294 ? -19.961 26.417 20.333 1.00 92.06 294 CYS A O 1
ATOM 2242 N N . ALA A 1 295 ? -19.468 25.725 22.397 1.00 89.81 295 ALA A N 1
ATOM 2243 C CA . ALA A 1 295 ? -20.032 24.394 22.188 1.00 89.81 295 ALA A CA 1
ATOM 2244 C C . ALA A 1 295 ? -21.554 24.443 21.951 1.00 89.81 295 ALA A C 1
ATOM 2246 O O . ALA A 1 295 ? -22.064 23.787 21.042 1.00 89.81 295 ALA A O 1
ATOM 2247 N N . ALA A 1 296 ? -22.288 25.252 22.717 1.00 91.75 296 ALA A N 1
ATOM 2248 C CA . ALA A 1 296 ? -23.729 25.420 22.552 1.00 91.75 296 ALA A CA 1
ATOM 2249 C C . ALA A 1 296 ? -24.094 25.971 21.163 1.00 91.75 296 ALA A C 1
ATOM 2251 O O . ALA A 1 296 ? -24.962 25.415 20.485 1.00 91.75 296 ALA A O 1
ATOM 2252 N N . ASP A 1 297 ? -23.388 27.009 20.712 1.00 90.12 297 ASP A N 1
ATOM 2253 C CA . ASP A 1 297 ? -23.637 27.673 19.431 1.00 90.12 297 ASP A CA 1
ATOM 2254 C C . ASP A 1 297 ? -23.287 26.767 18.238 1.00 90.12 297 ASP A C 1
ATOM 2256 O O . ASP A 1 297 ? -24.092 26.615 17.312 1.00 90.12 297 ASP A O 1
ATOM 2260 N N . SER A 1 298 ? -22.149 26.072 18.301 1.00 88.56 298 SER A N 1
ATOM 2261 C CA . SER A 1 298 ? -21.697 25.146 17.255 1.00 88.56 298 SER A CA 1
ATOM 2262 C C . SER A 1 298 ? -22.576 23.896 17.104 1.00 88.56 298 SER A C 1
ATOM 2264 O O . SER A 1 298 ? -22.777 23.396 15.990 1.00 88.56 298 SER A O 1
ATOM 2266 N N . TYR A 1 299 ? -23.118 23.373 18.208 1.00 86.69 299 TYR A N 1
ATOM 2267 C CA . TYR A 1 299 ? -23.937 22.153 18.204 1.00 86.69 299 TYR A CA 1
ATOM 2268 C C . TYR A 1 299 ? -25.446 22.429 18.215 1.00 86.69 299 TYR A C 1
ATOM 2270 O O . TYR A 1 299 ? -26.235 21.513 17.972 1.00 86.69 299 TYR A O 1
ATOM 2278 N N . GLY A 1 300 ? -25.855 23.686 18.403 1.00 86.38 300 GLY A N 1
ATOM 2279 C CA . GLY A 1 300 ? -27.256 24.102 18.418 1.00 86.38 300 GLY A CA 1
ATOM 2280 C C . GLY A 1 300 ? -28.031 23.580 19.630 1.00 86.38 300 GLY A C 1
ATOM 2281 O O . GLY A 1 300 ? -29.222 23.286 19.502 1.00 86.38 300 GLY A O 1
ATOM 2282 N N . VAL A 1 301 ? -27.358 23.439 20.775 1.00 89.31 301 VAL A N 1
ATOM 2283 C CA . VAL A 1 301 ? -27.936 22.998 22.057 1.00 89.31 301 VAL A CA 1
ATOM 2284 C C . VAL A 1 301 ? -27.955 24.153 23.061 1.00 89.31 301 VAL A C 1
ATOM 2286 O O . VAL A 1 301 ? -27.323 25.183 22.841 1.00 89.31 301 VAL A O 1
ATOM 2289 N N . ASP A 1 302 ? -28.699 24.020 24.158 1.00 86.06 302 ASP A N 1
ATOM 2290 C CA . ASP A 1 302 ? -28.728 25.061 25.188 1.00 86.06 302 ASP A CA 1
ATOM 2291 C C . ASP A 1 302 ? -27.468 24.982 26.068 1.00 86.06 302 ASP A C 1
ATOM 2293 O O . ASP A 1 302 ? -27.110 23.915 26.564 1.00 86.06 302 ASP A O 1
ATOM 2297 N N . ALA A 1 303 ? -26.801 26.116 26.307 1.00 89.00 303 ALA A N 1
ATOM 2298 C CA . ALA A 1 303 ? -25.597 26.177 27.141 1.00 89.00 303 ALA A CA 1
ATOM 2299 C C . ALA A 1 303 ? -25.821 25.666 28.578 1.00 89.00 303 ALA A C 1
ATOM 2301 O O . ALA A 1 303 ? -24.877 25.232 29.230 1.00 89.00 303 ALA A O 1
ATOM 2302 N N . SER A 1 304 ? -27.061 25.692 29.080 1.00 87.62 304 SER A N 1
ATOM 2303 C CA . SER A 1 304 ? -27.411 25.134 30.392 1.00 87.62 304 SER A CA 1
ATOM 2304 C C . SER A 1 304 ? -27.477 23.603 30.428 1.00 87.62 304 SER A C 1
ATOM 2306 O O . SER A 1 304 ? -27.476 23.031 31.520 1.00 87.62 304 SER A O 1
ATOM 2308 N N . GLU A 1 305 ? -27.508 22.940 29.268 1.00 85.31 305 GLU A N 1
ATOM 2309 C CA . GLU A 1 305 ? -27.463 21.477 29.134 1.00 85.31 305 GLU A CA 1
ATOM 2310 C C . GLU A 1 305 ? -26.023 20.946 29.035 1.00 85.31 305 GLU A C 1
ATOM 2312 O O . GLU A 1 305 ? -25.797 19.747 29.195 1.00 85.31 305 GLU A O 1
ATOM 2317 N N . ILE A 1 306 ? -25.043 21.832 28.829 1.00 87.81 306 ILE A N 1
ATOM 2318 C CA . ILE A 1 306 ? -23.624 21.492 28.728 1.00 87.81 306 ILE A CA 1
ATOM 2319 C C . ILE A 1 306 ? -22.935 21.707 30.079 1.00 87.81 306 ILE A C 1
ATOM 2321 O O . ILE A 1 306 ? -23.019 22.766 30.702 1.00 87.81 306 ILE A O 1
ATOM 2325 N N . THR A 1 307 ? -22.189 20.698 30.516 1.00 91.25 307 THR A N 1
ATOM 2326 C CA . THR A 1 307 ? -21.354 20.737 31.718 1.00 91.25 307 THR A CA 1
ATOM 2327 C C . THR A 1 307 ? -19.893 20.488 31.357 1.00 91.25 307 THR A C 1
ATOM 2329 O O . THR A 1 307 ? -19.580 20.070 30.248 1.00 91.25 307 THR A O 1
ATOM 2332 N N . LEU A 1 308 ? -18.974 20.686 32.306 1.00 87.69 308 LEU A N 1
ATOM 2333 C CA . LEU A 1 308 ? -17.562 20.344 32.097 1.00 87.69 308 LEU A CA 1
ATOM 2334 C C . LEU A 1 308 ? -17.347 18.850 31.796 1.00 87.69 308 LEU A C 1
ATOM 2336 O O . LEU A 1 308 ? -16.407 18.508 31.089 1.00 87.69 308 LEU A O 1
ATOM 2340 N N . ALA A 1 309 ? -18.216 17.976 32.307 1.00 87.94 309 ALA A N 1
ATOM 2341 C CA . ALA A 1 309 ? -18.137 16.533 32.091 1.00 87.94 309 ALA A CA 1
ATOM 2342 C C . ALA A 1 309 ? -18.797 16.072 30.781 1.00 87.94 309 ALA A C 1
ATOM 2344 O O . ALA A 1 309 ? -18.731 14.890 30.472 1.00 87.94 309 ALA A O 1
ATOM 2345 N N . THR A 1 310 ? -19.450 16.976 30.042 1.00 88.12 310 THR A N 1
ATOM 2346 C CA . THR A 1 310 ? -20.123 16.645 28.783 1.00 88.12 310 THR A CA 1
ATOM 2347 C C . THR A 1 310 ? -19.093 16.214 27.744 1.00 88.12 310 THR A C 1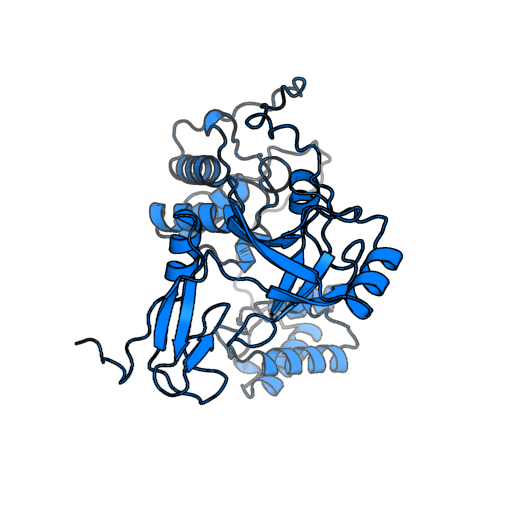
ATOM 2349 O O . THR A 1 310 ? -18.165 16.976 27.445 1.00 88.12 310 THR A O 1
ATOM 2352 N N . ASP A 1 311 ? -19.275 15.013 27.200 1.00 89.44 311 ASP A N 1
ATOM 2353 C CA . ASP A 1 311 ? -18.471 14.465 26.113 1.00 89.44 311 ASP A CA 1
ATOM 2354 C C . ASP A 1 311 ? -19.009 14.955 24.765 1.00 89.44 311 ASP A C 1
ATOM 2356 O O . ASP A 1 311 ? -20.197 14.859 24.458 1.00 89.44 311 ASP A O 1
ATOM 2360 N N . ILE A 1 312 ? -18.139 15.500 23.921 1.00 85.69 312 ILE A N 1
ATOM 2361 C CA . ILE A 1 312 ? -18.571 16.107 22.661 1.00 85.69 312 ILE A CA 1
ATOM 2362 C C . ILE A 1 312 ? -19.129 15.063 21.682 1.00 85.69 312 ILE A C 1
ATOM 2364 O O . ILE A 1 312 ? -20.072 15.343 20.938 1.00 85.69 312 ILE A O 1
ATOM 2368 N N . ARG A 1 313 ? -18.554 13.858 21.655 1.00 83.06 313 ARG A N 1
ATOM 2369 C CA . ARG A 1 313 ? -18.899 12.812 20.685 1.00 83.06 313 ARG A CA 1
ATOM 2370 C C . ARG A 1 313 ? -20.093 11.993 21.153 1.00 83.06 313 ARG A C 1
ATOM 2372 O O . ARG A 1 313 ? -20.920 11.625 20.316 1.00 83.06 313 ARG A O 1
ATOM 2379 N N . GLU A 1 314 ? -20.172 11.715 22.451 1.00 80.81 314 GLU A N 1
ATOM 2380 C CA . GLU A 1 314 ? -21.249 10.914 23.034 1.00 80.81 314 GLU A CA 1
ATOM 2381 C C . GLU A 1 314 ? -22.494 11.747 23.365 1.00 80.81 314 GLU A C 1
ATOM 2383 O O . GLU A 1 314 ? -23.606 11.316 23.049 1.00 80.81 314 GLU A O 1
ATOM 2388 N N . ASP A 1 315 ? -22.325 12.948 23.934 1.00 83.69 315 ASP A N 1
ATOM 2389 C CA . ASP A 1 315 ? -23.446 13.745 24.448 1.00 83.69 315 ASP A CA 1
ATOM 2390 C C . ASP A 1 315 ? -23.951 14.818 23.468 1.00 83.69 315 ASP A C 1
ATOM 2392 O O . ASP A 1 315 ? -25.122 15.198 23.541 1.00 83.69 315 ASP A O 1
ATOM 2396 N N . LEU A 1 316 ? -23.112 15.315 22.542 1.00 83.69 316 LEU A N 1
ATOM 2397 C CA . LEU A 1 316 ? -23.504 16.360 21.578 1.00 83.69 316 LEU A CA 1
ATOM 2398 C C . LEU A 1 316 ? -23.720 15.820 20.158 1.00 83.69 316 LEU A C 1
ATOM 2400 O O . LEU A 1 316 ? -24.847 15.811 19.658 1.00 83.69 316 LEU A O 1
ATOM 2404 N N . SER A 1 317 ? -22.650 15.434 19.456 1.00 78.56 317 SER A N 1
ATOM 2405 C CA . SER A 1 317 ? -22.713 14.864 18.101 1.00 78.56 317 SER A CA 1
ATOM 2406 C C . SER A 1 317 ? -21.347 14.348 17.642 1.00 78.56 317 SER A C 1
ATOM 2408 O O . SER A 1 317 ? -20.320 14.984 17.856 1.00 78.56 317 SER A O 1
ATOM 2410 N N . ASN A 1 318 ? -21.339 13.262 16.868 1.00 73.62 318 ASN A N 1
ATOM 2411 C CA . ASN A 1 318 ? -20.134 12.707 16.240 1.00 73.62 318 ASN A CA 1
ATOM 2412 C C . ASN A 1 318 ? -19.735 13.385 14.908 1.00 73.62 318 ASN A C 1
ATOM 2414 O O . ASN A 1 318 ? -18.832 12.919 14.211 1.00 73.62 318 ASN A O 1
ATOM 2418 N N . GLU A 1 319 ? -20.414 14.464 14.514 1.00 77.56 319 GLU A N 1
ATOM 2419 C CA . GLU A 1 319 ? -20.159 15.165 13.255 1.00 77.56 319 GLU A CA 1
ATOM 2420 C C . GLU A 1 319 ? -18.862 15.993 13.328 1.00 77.56 319 GLU A C 1
ATOM 2422 O O . GLU A 1 319 ? -18.843 17.107 13.850 1.00 77.56 319 GLU A O 1
ATOM 2427 N N . SER A 1 320 ? -17.775 15.478 12.743 1.00 73.56 320 SER A N 1
ATOM 2428 C CA . SER A 1 320 ? -16.427 16.074 12.824 1.00 73.56 320 SER A CA 1
ATOM 2429 C C . SER A 1 320 ? -16.333 17.520 12.314 1.00 73.56 320 SER A C 1
ATOM 2431 O O . SER A 1 320 ? -15.452 18.262 12.736 1.00 73.56 320 SER A O 1
ATOM 2433 N N . MET A 1 321 ? -17.246 17.947 11.434 1.00 79.88 321 MET A N 1
ATOM 2434 C CA . MET A 1 321 ? -17.296 19.328 10.941 1.00 79.88 321 MET A CA 1
ATOM 2435 C C . MET A 1 321 ? -17.711 20.319 12.039 1.00 79.88 321 MET A C 1
ATOM 2437 O O . MET A 1 321 ? -17.187 21.427 12.081 1.00 79.88 321 MET A O 1
ATOM 2441 N N . LYS A 1 322 ? -18.615 19.925 12.948 1.00 81.12 322 LYS A N 1
ATOM 2442 C CA . LYS A 1 322 ? -19.074 20.782 14.055 1.00 81.12 322 LYS A CA 1
ATOM 2443 C C . LYS A 1 322 ? -18.003 20.969 15.121 1.00 81.12 322 LYS A C 1
ATOM 2445 O O . LYS A 1 322 ? -17.886 22.056 15.671 1.00 81.12 322 LYS A O 1
ATOM 2450 N N . MET A 1 323 ? -17.172 19.951 15.341 1.00 83.25 323 MET A N 1
ATOM 2451 C CA . MET A 1 323 ? -16.005 20.051 16.219 1.00 83.25 323 MET A CA 1
ATOM 2452 C C . MET A 1 323 ? -15.015 21.105 15.717 1.00 83.25 323 MET A C 1
ATOM 2454 O O . MET A 1 323 ? -14.552 21.932 16.493 1.00 83.25 323 MET A O 1
ATOM 2458 N N . ILE A 1 324 ? -14.728 21.112 14.412 1.00 85.25 324 ILE A N 1
ATOM 2459 C CA . ILE A 1 324 ? -13.828 22.104 13.809 1.00 85.25 324 ILE A CA 1
ATOM 2460 C C . ILE A 1 324 ? -14.400 23.519 13.954 1.00 85.25 324 ILE A C 1
ATOM 2462 O O . ILE A 1 324 ? -13.659 24.433 14.297 1.00 85.25 324 ILE A O 1
ATOM 2466 N N . VAL A 1 325 ? -15.709 23.696 13.742 1.00 86.25 325 VAL A N 1
ATOM 2467 C CA . VAL A 1 325 ? -16.377 24.996 13.930 1.00 86.25 325 VAL A CA 1
ATOM 2468 C C . VAL A 1 325 ? -16.286 25.458 15.389 1.00 86.25 325 VAL A C 1
ATOM 2470 O O . VAL A 1 325 ? -15.895 26.596 15.623 1.00 86.25 325 VAL A O 1
ATOM 2473 N N . MET A 1 326 ? -16.531 24.565 16.353 1.00 90.12 326 MET A N 1
ATOM 2474 C CA . MET A 1 326 ? -16.404 24.869 17.784 1.00 90.12 326 MET A CA 1
ATOM 2475 C C . MET A 1 326 ? -14.987 25.300 18.156 1.00 90.12 326 MET A C 1
ATOM 2477 O O . MET A 1 326 ? -14.816 26.269 18.889 1.00 90.12 326 MET A O 1
ATOM 2481 N N . ILE A 1 327 ? -13.967 24.604 17.646 1.00 89.81 327 ILE A N 1
ATOM 2482 C CA . ILE A 1 327 ? -12.565 24.966 17.883 1.00 89.81 327 ILE A CA 1
ATOM 2483 C C . ILE A 1 327 ? -12.285 26.362 17.332 1.00 89.81 327 ILE A C 1
ATOM 2485 O O . ILE A 1 327 ? -11.750 27.187 18.062 1.00 89.81 327 ILE A O 1
ATOM 2489 N N . SER A 1 328 ? -12.701 26.655 16.098 1.00 88.56 328 SER A N 1
ATOM 2490 C CA . SER A 1 328 ? -12.517 27.986 15.511 1.00 88.56 328 SER A CA 1
ATOM 2491 C C . SER A 1 328 ? -13.219 29.087 16.314 1.00 88.56 328 SER A C 1
ATOM 2493 O O . SER A 1 328 ? -12.641 30.148 16.515 1.00 88.56 328 SER A O 1
ATOM 2495 N N . GLU A 1 329 ? -14.428 28.839 16.827 1.00 90.50 329 GLU A N 1
ATOM 2496 C CA . GLU A 1 329 ? -15.128 29.794 17.700 1.00 90.50 329 GLU A CA 1
ATOM 2497 C C . GLU A 1 329 ? -14.394 30.007 19.034 1.00 90.50 329 GLU A C 1
ATOM 2499 O O . GLU A 1 329 ? -14.303 31.136 19.509 1.00 90.50 329 GLU A O 1
ATOM 2504 N N . ILE A 1 330 ? -13.830 28.948 19.626 1.00 91.44 330 ILE A N 1
ATOM 2505 C CA . ILE A 1 330 ? -13.017 29.043 20.848 1.00 91.44 330 ILE A CA 1
ATOM 2506 C C . ILE A 1 330 ? -11.744 29.859 20.589 1.00 91.44 330 ILE A C 1
ATOM 2508 O O . ILE A 1 330 ? -11.410 30.733 21.389 1.00 91.44 330 ILE A O 1
ATOM 2512 N N . GLU A 1 331 ? -11.043 29.587 19.487 1.00 91.31 331 GLU A N 1
ATOM 2513 C CA . GLU A 1 331 ? -9.832 30.310 19.086 1.00 91.31 331 GLU A CA 1
ATOM 2514 C C . GLU A 1 331 ? -10.114 31.806 18.883 1.00 91.31 331 GLU A C 1
ATOM 2516 O O . GLU A 1 331 ? -9.396 32.644 19.431 1.00 91.31 331 GLU A O 1
ATOM 2521 N N . ASP A 1 332 ? -11.201 32.141 18.182 1.00 91.19 332 ASP A N 1
ATOM 2522 C CA . ASP A 1 332 ? -11.605 33.523 17.908 1.00 91.19 332 ASP A CA 1
ATOM 2523 C C . ASP A 1 332 ? -12.049 34.279 19.181 1.00 91.19 332 ASP A C 1
ATOM 2525 O O . ASP A 1 332 ? -11.704 35.449 19.370 1.00 91.19 332 ASP A O 1
ATOM 2529 N N . GLU A 1 333 ? -12.809 33.638 20.076 1.00 88.94 333 GLU A N 1
ATOM 2530 C CA . GLU A 1 333 ? -13.434 34.296 21.239 1.00 88.94 333 GLU A CA 1
ATOM 2531 C C . GLU A 1 333 ? -12.489 34.428 22.453 1.00 88.94 333 GLU A C 1
ATOM 2533 O O . GLU A 1 333 ? -12.699 35.266 23.351 1.00 88.94 333 GLU A O 1
ATOM 2538 N N . LEU A 1 334 ? -11.465 33.570 22.517 1.00 88.81 334 LEU A N 1
ATOM 2539 C CA . LEU A 1 334 ? -10.478 33.513 23.600 1.00 88.81 334 LEU A CA 1
ATOM 2540 C C . LEU A 1 334 ? -9.059 33.897 23.151 1.00 88.81 334 LEU A C 1
ATOM 2542 O O . LEU A 1 334 ? -8.192 33.985 24.013 1.00 88.81 334 LEU A O 1
ATOM 2546 N N . ASP A 1 335 ? -8.842 34.203 21.867 1.00 88.12 335 ASP A N 1
ATOM 2547 C CA . ASP A 1 335 ? -7.539 34.582 21.284 1.00 88.12 335 ASP A CA 1
ATOM 2548 C C . ASP A 1 335 ? -6.440 33.543 21.578 1.00 88.12 335 ASP A C 1
ATOM 2550 O O . ASP A 1 335 ? -5.307 33.865 21.938 1.00 88.12 335 ASP A O 1
ATOM 2554 N N . VAL A 1 336 ? -6.802 32.264 21.451 1.00 88.38 336 VAL A N 1
ATOM 2555 C CA . VAL A 1 336 ? -5.898 31.115 21.599 1.00 88.38 336 VAL A CA 1
ATOM 2556 C C . VAL A 1 336 ? -5.794 30.364 20.276 1.00 88.38 336 VAL A C 1
ATOM 2558 O O . VAL A 1 336 ? -6.629 30.510 19.395 1.00 88.38 336 VAL A O 1
ATOM 2561 N N . THR A 1 337 ? -4.769 29.534 20.126 1.00 87.94 337 THR A N 1
ATOM 2562 C CA . THR A 1 337 ? -4.682 28.563 19.026 1.00 87.94 337 THR A CA 1
ATOM 2563 C C . THR A 1 337 ? -4.746 27.179 19.638 1.00 87.94 337 THR A C 1
ATOM 2565 O O . THR A 1 337 ? -4.061 26.957 20.633 1.00 87.94 337 THR A O 1
ATOM 2568 N N . ILE A 1 338 ? -5.525 26.261 19.079 1.00 84.94 338 ILE A N 1
ATOM 2569 C CA . ILE A 1 338 ? -5.598 24.850 19.469 1.00 84.94 338 ILE A CA 1
ATOM 2570 C C . ILE A 1 338 ? -5.149 24.039 18.255 1.00 84.94 338 ILE A C 1
ATOM 2572 O O . ILE A 1 338 ? -5.746 24.097 17.183 1.00 84.94 338 ILE A O 1
ATOM 2576 N N . GLU A 1 339 ? -4.057 23.288 18.395 1.00 80.50 339 GLU A N 1
ATOM 2577 C CA . GLU A 1 339 ? -3.525 22.548 17.251 1.00 80.50 339 GLU A CA 1
ATOM 2578 C C . GLU A 1 339 ? -4.454 21.381 16.896 1.00 80.50 339 GLU A C 1
ATOM 2580 O O . GLU A 1 339 ? -4.963 20.687 17.772 1.00 80.50 339 GLU A O 1
ATOM 2585 N N . ILE A 1 340 ? -4.646 21.115 15.600 1.00 74.00 340 ILE A N 1
ATOM 2586 C CA . ILE A 1 340 ? -5.571 20.069 15.120 1.00 74.00 340 ILE A CA 1
ATOM 2587 C C . ILE A 1 340 ? -5.231 18.687 15.710 1.00 74.00 340 ILE A C 1
ATOM 2589 O O . ILE A 1 340 ? -6.132 17.897 15.985 1.00 74.00 340 ILE A O 1
ATOM 2593 N N . GLN A 1 341 ? -3.942 18.406 15.930 1.00 71.62 341 GLN A N 1
ATOM 2594 C CA . GLN A 1 341 ? -3.466 17.153 16.533 1.00 71.62 341 GLN A CA 1
ATOM 2595 C C . GLN A 1 341 ? -3.758 17.041 18.036 1.00 71.62 341 GLN A C 1
ATOM 2597 O O . GLN A 1 341 ? -3.801 15.943 18.574 1.00 71.62 341 GLN A O 1
ATOM 2602 N N . GLU A 1 342 ? -3.933 18.161 18.728 1.00 76.06 342 GLU A N 1
ATOM 2603 C CA . GLU A 1 342 ? -4.287 18.186 20.146 1.00 76.06 342 GLU A CA 1
ATOM 2604 C C . GLU A 1 342 ? -5.802 18.164 20.312 1.00 76.06 342 GLU A C 1
ATOM 2606 O O . GLU A 1 342 ? -6.318 17.421 21.142 1.00 76.06 342 GLU A O 1
ATOM 2611 N N . ALA A 1 343 ? -6.523 18.906 19.466 1.00 73.38 343 ALA A N 1
ATOM 2612 C CA . ALA A 1 343 ? -7.977 18.930 19.457 1.00 73.38 343 ALA A CA 1
ATOM 2613 C C . ALA A 1 343 ? -8.600 17.544 19.230 1.00 73.38 343 ALA A C 1
ATOM 2615 O O . ALA A 1 343 ? -9.679 17.263 19.748 1.00 73.38 343 ALA A O 1
ATOM 2616 N N . SER A 1 344 ? -7.918 16.652 18.499 1.00 69.94 344 SER A N 1
ATOM 2617 C CA . SER A 1 344 ? -8.367 15.265 18.334 1.00 69.94 344 SER A CA 1
ATOM 2618 C C . SER A 1 344 ? -8.414 14.484 19.649 1.00 69.94 344 SER A C 1
ATOM 2620 O O . SER A 1 344 ? -9.222 13.562 19.758 1.00 69.94 344 SER A O 1
ATOM 2622 N N . ASN A 1 345 ? -7.609 14.878 20.641 1.00 77.19 345 ASN A N 1
ATOM 2623 C CA . ASN A 1 345 ? -7.480 14.210 21.939 1.00 77.19 345 ASN A CA 1
ATOM 2624 C C . ASN A 1 345 ? -8.400 14.807 23.013 1.00 77.19 345 ASN A C 1
ATOM 2626 O O . ASN A 1 345 ? -8.455 14.290 24.124 1.00 77.19 345 ASN A O 1
ATOM 2630 N N . LEU A 1 346 ? -9.110 15.895 22.703 1.00 84.50 346 LEU A N 1
ATOM 2631 C CA . LEU A 1 346 ? -10.058 16.521 23.616 1.00 84.50 346 LEU A CA 1
ATOM 2632 C C . LEU A 1 346 ? -11.414 15.825 23.455 1.00 84.50 346 LEU A C 1
ATOM 2634 O O . LEU A 1 346 ? -11.986 15.773 22.357 1.00 84.50 346 LEU A O 1
ATOM 2638 N N . MET A 1 347 ? -11.894 15.226 24.543 1.00 83.81 347 MET A N 1
ATOM 2639 C CA . MET A 1 347 ? -13.129 14.436 24.556 1.00 83.81 347 MET A CA 1
ATOM 2640 C C . MET A 1 347 ? -14.256 15.214 25.227 1.00 83.81 347 MET A C 1
ATOM 2642 O O . MET A 1 347 ? -15.373 15.256 24.717 1.00 83.81 347 MET A O 1
ATOM 2646 N N . THR A 1 348 ? -13.934 15.924 26.307 1.00 92.00 348 THR A N 1
ATOM 2647 C CA . THR A 1 348 ? -14.899 16.638 27.143 1.00 92.00 348 THR A CA 1
ATOM 2648 C C . THR A 1 348 ? -14.716 18.149 27.092 1.00 92.00 348 THR A C 1
ATOM 2650 O O . THR A 1 348 ? -13.643 18.664 26.776 1.00 92.00 348 THR A O 1
ATOM 2653 N N . ILE A 1 349 ? -15.750 18.892 27.487 1.00 91.25 349 ILE A N 1
ATOM 2654 C CA . ILE A 1 349 ? -15.665 20.350 27.668 1.00 91.25 349 ILE A CA 1
ATOM 2655 C C . ILE A 1 349 ? -14.544 20.730 28.651 1.00 91.25 349 ILE A C 1
ATOM 2657 O O . ILE A 1 349 ? -13.852 21.727 28.435 1.00 91.25 349 ILE A O 1
ATOM 2661 N N . ALA A 1 350 ? -14.315 19.938 29.705 1.00 87.44 350 ALA A N 1
ATOM 2662 C CA . ALA A 1 350 ? -13.216 20.151 30.645 1.00 87.44 350 ALA A CA 1
ATOM 2663 C C . ALA A 1 350 ? -11.841 20.129 29.962 1.00 87.44 350 ALA A C 1
ATOM 2665 O O . ALA A 1 350 ? -10.975 20.930 30.324 1.00 87.44 350 ALA A O 1
ATOM 2666 N N . ASP A 1 351 ? -11.650 19.266 28.961 1.00 89.75 351 ASP A N 1
ATOM 2667 C CA . ASP A 1 351 ? -10.392 19.159 28.222 1.00 89.75 351 ASP A CA 1
ATOM 2668 C C . ASP A 1 351 ? -10.105 20.431 27.423 1.00 89.75 351 ASP A C 1
ATOM 2670 O O . ASP A 1 351 ? -9.007 20.983 27.511 1.00 89.75 351 ASP A O 1
ATOM 2674 N N . PHE A 1 352 ? -11.114 20.954 26.721 1.00 89.31 352 PHE A N 1
ATOM 2675 C CA . PHE A 1 352 ? -11.005 22.229 26.007 1.00 89.31 352 PHE A CA 1
ATOM 2676 C C . PHE A 1 352 ? -10.719 23.384 26.965 1.00 89.31 352 PHE A C 1
ATOM 2678 O O . PHE A 1 352 ? -9.802 24.168 26.734 1.00 89.31 352 PHE A O 1
ATOM 2685 N N . VAL A 1 353 ? -11.445 23.464 28.082 1.00 89.38 353 VAL A N 1
ATOM 2686 C CA . VAL A 1 353 ? -11.217 24.502 29.095 1.00 89.38 353 VAL A CA 1
ATOM 2687 C C . VAL A 1 353 ? -9.796 24.429 29.661 1.00 89.38 353 VAL A C 1
ATOM 2689 O O . VAL A 1 353 ? -9.164 25.466 29.862 1.00 89.38 353 VAL A O 1
ATOM 2692 N N . ARG A 1 354 ? -9.268 23.226 29.906 1.00 88.94 354 ARG A N 1
ATOM 2693 C CA . ARG A 1 354 ? -7.897 23.030 30.393 1.00 88.94 354 ARG A CA 1
ATOM 2694 C C . ARG A 1 354 ? -6.862 23.516 29.379 1.00 88.94 354 ARG A C 1
ATOM 2696 O O . ARG A 1 354 ? -5.999 24.303 29.757 1.00 88.94 354 ARG A O 1
ATOM 2703 N N . VAL A 1 355 ? -6.974 23.113 28.113 1.00 86.69 355 VAL A N 1
ATOM 2704 C CA . VAL A 1 355 ? -6.037 23.532 27.054 1.00 86.69 355 VAL A CA 1
ATOM 2705 C C . VAL A 1 355 ? -6.057 25.044 26.858 1.00 86.69 355 VAL A C 1
ATOM 2707 O O . VAL A 1 355 ? -5.004 25.673 26.779 1.00 86.69 355 VAL A O 1
ATOM 2710 N N . VAL A 1 356 ? -7.244 25.652 26.845 1.00 88.56 356 VAL A N 1
ATOM 2711 C CA . VAL A 1 356 ? -7.380 27.109 26.741 1.00 88.56 356 VAL A CA 1
ATOM 2712 C C . VAL A 1 356 ? -6.694 27.801 27.923 1.00 88.56 356 VAL A C 1
ATOM 2714 O O . VAL A 1 356 ? -5.961 28.766 27.725 1.00 88.56 356 VAL A O 1
ATOM 2717 N N . ARG A 1 357 ? -6.872 27.298 29.152 1.00 86.81 357 ARG A N 1
ATOM 2718 C CA . ARG A 1 357 ? -6.215 27.854 30.350 1.00 86.81 357 ARG A CA 1
ATOM 2719 C C . ARG A 1 357 ? -4.693 27.750 30.305 1.00 86.81 357 ARG A C 1
ATOM 2721 O O . ARG A 1 357 ? -4.029 28.623 30.844 1.00 86.81 357 ARG A O 1
ATOM 2728 N N . GLU A 1 358 ? -4.141 26.697 29.711 1.00 85.25 358 GLU A N 1
ATOM 2729 C CA . GLU A 1 358 ? -2.688 26.537 29.564 1.00 85.25 358 GLU A CA 1
ATOM 2730 C C . GLU A 1 358 ? -2.083 27.532 28.554 1.00 85.25 358 GLU A C 1
ATOM 2732 O O . GLU A 1 358 ? -0.871 27.751 28.563 1.00 85.25 358 GLU A O 1
ATOM 2737 N N . ARG A 1 359 ? -2.913 28.136 27.692 1.00 81.94 359 ARG A N 1
ATOM 2738 C CA . ARG A 1 359 ? -2.492 29.003 26.576 1.00 81.94 359 ARG A CA 1
ATOM 2739 C C . ARG A 1 359 ? -2.815 30.487 26.761 1.00 81.94 359 ARG A C 1
ATOM 2741 O O . ARG A 1 359 ? -2.340 31.296 25.965 1.00 81.94 359 ARG A O 1
ATOM 2748 N N . LEU A 1 360 ? -3.582 30.829 27.795 1.00 77.19 360 LEU A N 1
ATOM 2749 C CA . LEU A 1 360 ? -3.841 32.195 28.266 1.00 77.19 360 LEU A CA 1
ATOM 2750 C C . LEU A 1 360 ? -2.806 32.614 29.316 1.00 77.19 360 LEU A C 1
ATOM 2752 O O . LEU A 1 360 ? -2.396 33.800 29.293 1.00 77.19 360 LEU A O 1
#